Protein AF-I1QMV1-F1 (afdb_monomer)

Secondary structure (DSSP, 8-state):
--------------------------------------PPP--------TTHHHHHHHHHHHHHHHH-SS---PPBHHHHHHHHTPBPTTS-SSBS-HHHHHHHHHT--TTS--S-SS---HHHHHHHHHHHHHHHHHTT--HHHHHHHHHHHHHHGGGGGTS-GGGPPTTHHHHHHHHHHHHHHTT----TT-HHHHHHHHHHHHHHHHS-HHHHTTS--GGGGGGGG--S--HHHHGGG--TTS-BTTBHHHHHHHHHHH--HHHHHHHHHHHHHTTT-B-

Organism: Oryza glaberrima (NCBI:txid4538)

InterPro domains:
  IPR008930 Terpenoid cyclases/protein prenyltransferase alpha-alpha toroid [SSF48239] (44-268)
  IPR050148 Terpene synthase-like [PTHR31739] (54-280)

Solvent-accessible surface area (backbone atoms only — not comparable to full-atom values): 17004 Å² total; per-residue (Å²): 141,82,88,83,80,82,87,84,81,88,87,82,90,80,92,78,84,95,82,88,87,80,88,87,83,81,87,86,84,89,83,89,84,90,84,84,87,80,94,75,80,89,70,81,82,74,86,78,77,84,61,68,60,57,56,51,51,52,49,50,51,51,51,53,64,70,66,61,68,101,66,96,71,81,66,37,50,39,28,13,19,41,44,29,62,38,63,26,90,88,73,51,101,44,53,61,39,61,48,17,52,52,40,56,68,75,56,55,44,96,76,27,34,24,58,66,90,89,55,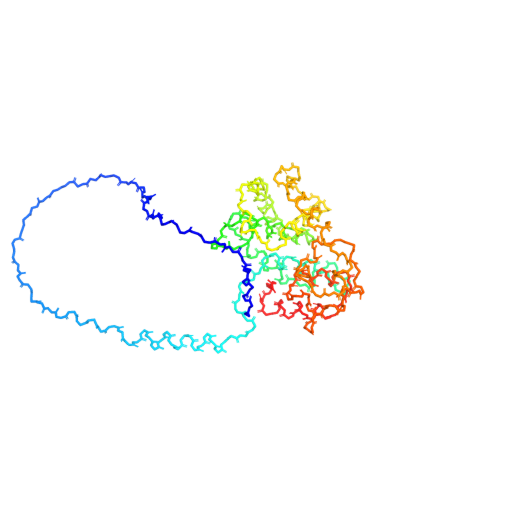93,47,71,64,51,31,50,46,15,18,53,34,37,33,48,33,34,56,76,71,71,45,65,63,73,56,36,52,34,20,42,49,37,44,62,77,44,53,68,50,61,64,74,57,68,72,92,76,52,56,89,54,42,53,37,37,48,62,39,52,52,52,55,34,53,79,69,66,55,85,60,72,80,82,43,71,36,50,54,57,40,54,52,50,26,53,57,49,57,73,68,52,56,67,71,51,67,46,71,47,89,52,81,61,46,47,45,42,60,31,58,79,92,74,61,58,83,44,42,63,74,60,44,43,96,70,25,27,24,76,72,23,42,34,17,17,36,44,49,24,78,77,65,69,42,64,46,26,48,54,35,49,56,51,42,28,65,73,50,73,16,29,19,90

Structure (mmCIF, N/CA/C/O backbone):
data_AF-I1QMV1-F1
#
_entry.id   AF-I1QMV1-F1
#
loop_
_atom_site.group_PDB
_atom_site.id
_atom_site.type_symbol
_atom_site.label_atom_id
_atom_site.label_alt_id
_atom_site.label_comp_id
_atom_site.label_asym_id
_atom_site.label_entity_id
_atom_site.label_seq_id
_atom_site.pdbx_PDB_ins_code
_atom_site.Cartn_x
_atom_site.Cartn_y
_atom_site.Cartn_z
_atom_site.occupancy
_atom_site.B_iso_or_equiv
_atom_site.auth_seq_id
_atom_site.auth_comp_id
_atom_site.auth_asym_id
_atom_site.auth_atom_id
_atom_site.pdbx_PDB_model_num
ATOM 1 N N . MET A 1 1 ? 15.632 8.997 -12.818 1.00 32.56 1 MET A N 1
ATOM 2 C CA . MET A 1 1 ? 15.523 10.472 -12.788 1.00 32.56 1 MET A CA 1
ATOM 3 C C . MET A 1 1 ? 14.543 10.887 -13.874 1.00 32.56 1 MET A C 1
ATOM 5 O O . MET A 1 1 ? 14.900 10.873 -15.043 1.00 32.56 1 MET A O 1
ATOM 9 N N . GLN A 1 2 ? 13.291 11.163 -13.513 1.00 28.16 2 GLN A N 1
ATOM 10 C CA . GLN A 1 2 ? 12.296 11.683 -14.449 1.00 28.16 2 GLN A CA 1
ATOM 11 C C . GLN A 1 2 ? 11.487 12.744 -13.708 1.00 28.16 2 GLN A C 1
ATOM 13 O O . GLN A 1 2 ? 10.640 12.453 -12.874 1.00 28.16 2 GLN A O 1
ATOM 18 N N . ILE A 1 3 ? 11.870 13.990 -13.959 1.00 29.34 3 ILE A N 1
ATOM 19 C CA . ILE A 1 3 ? 11.165 15.189 -13.531 1.00 29.34 3 ILE A CA 1
ATOM 20 C C . ILE A 1 3 ? 10.023 15.373 -14.533 1.00 29.34 3 ILE A C 1
ATOM 22 O O . ILE A 1 3 ? 10.277 15.676 -15.699 1.00 29.34 3 ILE A O 1
ATOM 26 N N . LEU A 1 4 ? 8.776 15.171 -14.108 1.00 29.14 4 LEU A N 1
ATOM 27 C CA . LEU A 1 4 ? 7.609 15.566 -14.893 1.00 29.14 4 LEU A CA 1
ATOM 28 C C . LEU A 1 4 ? 7.217 16.990 -14.467 1.00 29.14 4 LEU A C 1
ATOM 30 O O . LEU A 1 4 ? 6.504 17.192 -13.489 1.00 29.14 4 LEU A O 1
ATOM 34 N N . ILE A 1 5 ? 7.736 17.994 -15.178 1.00 31.70 5 ILE A N 1
ATOM 35 C CA . ILE A 1 5 ? 7.274 19.382 -15.054 1.00 31.70 5 ILE A CA 1
ATOM 36 C C . ILE A 1 5 ? 5.914 19.479 -15.751 1.00 31.70 5 ILE A C 1
ATOM 38 O O . ILE A 1 5 ? 5.833 19.447 -16.978 1.00 31.70 5 ILE A O 1
ATOM 42 N N . CYS A 1 6 ? 4.843 19.631 -14.973 1.00 29.72 6 CYS A N 1
ATOM 43 C CA . CYS A 1 6 ? 3.581 20.149 -15.489 1.00 29.72 6 CYS A CA 1
ATOM 44 C C . CYS A 1 6 ? 3.723 21.661 -15.703 1.00 29.72 6 CYS A C 1
ATOM 46 O O . CYS A 1 6 ? 3.736 22.448 -14.758 1.00 29.72 6 CYS A O 1
ATOM 48 N N . ALA A 1 7 ? 3.840 22.063 -16.966 1.00 28.91 7 ALA A N 1
ATOM 49 C CA . ALA A 1 7 ? 3.740 23.449 -17.391 1.00 28.91 7 ALA A CA 1
ATOM 50 C C . ALA A 1 7 ? 2.265 23.883 -17.414 1.00 28.91 7 ALA A C 1
ATOM 52 O O . ALA A 1 7 ? 1.483 23.326 -18.181 1.00 28.91 7 ALA A O 1
ATOM 53 N N . ASN A 1 8 ? 1.896 24.854 -16.569 1.00 28.42 8 ASN A N 1
ATOM 54 C CA . ASN A 1 8 ? 1.083 26.033 -16.919 1.00 28.42 8 ASN A CA 1
ATOM 55 C C . ASN A 1 8 ? 0.642 26.799 -15.658 1.00 28.42 8 ASN A C 1
ATOM 57 O O . ASN A 1 8 ? -0.344 26.445 -15.018 1.00 28.42 8 ASN A O 1
ATOM 61 N N . ALA A 1 9 ? 1.318 27.910 -15.356 1.00 29.03 9 ALA A N 1
ATOM 62 C CA . ALA A 1 9 ? 0.782 28.979 -14.514 1.00 29.03 9 ALA A CA 1
ATOM 63 C C . ALA A 1 9 ? 1.292 30.338 -15.035 1.00 29.03 9 ALA A C 1
ATOM 65 O O . ALA A 1 9 ? 2.504 30.484 -15.217 1.00 29.03 9 ALA A O 1
ATOM 66 N N . PRO A 1 10 ? 0.425 31.336 -15.305 1.00 30.20 10 PRO A N 1
ATOM 67 C CA . PRO A 1 10 ? 0.868 32.694 -15.595 1.00 30.20 10 PRO A CA 1
ATOM 68 C C . PRO A 1 10 ? 1.105 33.506 -14.302 1.00 30.20 10 PRO A C 1
ATOM 70 O O . PRO A 1 10 ? 0.573 33.168 -13.243 1.00 30.20 10 PRO A O 1
ATOM 73 N N . PRO A 1 11 ? 1.916 34.579 -14.365 1.00 37.28 11 PRO A N 1
ATOM 74 C CA . PRO A 1 11 ? 2.639 35.103 -13.212 1.00 37.28 11 PRO A CA 1
ATOM 75 C C . PRO A 1 11 ? 1.933 36.293 -12.553 1.00 37.28 11 PRO A C 1
ATOM 77 O O . PRO A 1 11 ? 1.365 37.137 -13.247 1.00 37.28 11 PRO A O 1
ATOM 80 N N . ARG A 1 12 ? 2.107 36.448 -11.233 1.00 29.50 12 ARG A N 1
ATOM 81 C CA . ARG A 1 12 ? 2.471 37.737 -10.612 1.00 29.50 12 ARG A CA 1
ATOM 82 C C . ARG A 1 12 ? 2.902 37.572 -9.152 1.00 29.50 12 ARG A C 1
ATOM 84 O O . ARG A 1 12 ? 2.210 36.984 -8.333 1.00 29.50 12 ARG A O 1
ATOM 91 N N . LEU A 1 13 ? 4.083 38.124 -8.890 1.00 30.47 13 LEU A N 1
ATOM 92 C CA . LEU A 1 13 ? 4.788 38.247 -7.618 1.00 30.47 13 LEU A CA 1
ATOM 93 C C . LEU A 1 13 ? 4.035 39.127 -6.611 1.00 30.47 13 LEU A C 1
ATOM 95 O O . LEU A 1 13 ? 3.581 40.210 -6.974 1.00 30.47 13 LEU A O 1
ATOM 99 N N . ALA A 1 14 ? 4.074 38.742 -5.335 1.00 29.50 14 ALA A N 1
ATOM 100 C CA . ALA A 1 14 ? 4.155 39.688 -4.224 1.00 29.50 14 ALA A CA 1
ATOM 101 C C . ALA A 1 14 ? 4.866 39.036 -3.025 1.00 29.50 14 ALA A C 1
ATOM 103 O O . ALA A 1 14 ? 4.412 38.041 -2.467 1.00 29.50 14 ALA A O 1
ATOM 104 N N . LEU A 1 15 ? 6.016 39.612 -2.676 1.00 32.38 15 LEU A N 1
ATOM 105 C CA . LEU A 1 15 ? 6.818 39.357 -1.483 1.00 32.38 15 LEU A CA 1
ATOM 106 C C . LEU A 1 15 ? 6.045 39.731 -0.214 1.00 32.38 15 LEU A C 1
ATOM 108 O O . LEU A 1 15 ? 5.658 40.889 -0.111 1.00 32.38 15 LEU A O 1
ATOM 112 N N . LEU A 1 16 ? 5.949 38.839 0.779 1.00 31.05 16 LEU A N 1
ATOM 113 C CA . LEU A 1 16 ? 5.756 39.230 2.184 1.00 31.05 16 LEU A CA 1
ATOM 114 C C . LEU A 1 16 ? 6.480 38.269 3.150 1.00 31.05 16 LEU A C 1
ATOM 116 O O . LEU A 1 16 ? 6.056 37.149 3.414 1.00 31.05 16 LEU A O 1
ATOM 120 N N . ASP A 1 17 ? 7.637 38.757 3.593 1.00 27.78 17 ASP A N 1
ATOM 121 C CA . ASP A 1 17 ? 8.205 38.770 4.949 1.00 27.78 17 ASP A CA 1
ATOM 122 C C . ASP A 1 17 ? 7.805 37.666 5.958 1.00 27.78 17 ASP A C 1
ATOM 124 O O . ASP A 1 17 ? 6.748 37.692 6.591 1.00 27.78 17 ASP A O 1
ATOM 128 N N . ARG A 1 18 ? 8.735 36.729 6.196 1.00 29.61 18 ARG A N 1
ATOM 129 C CA . ARG A 1 18 ? 8.721 35.796 7.334 1.00 29.61 18 ARG A CA 1
ATOM 130 C C . ARG A 1 18 ? 9.401 36.430 8.550 1.00 29.61 18 ARG A C 1
ATOM 132 O O . ARG A 1 18 ? 10.585 36.185 8.764 1.00 29.61 18 ARG A O 1
ATOM 139 N N . ARG A 1 19 ? 8.660 37.134 9.411 1.00 29.80 19 ARG A N 1
ATOM 140 C CA . ARG A 1 19 ? 9.033 37.317 10.833 1.00 29.80 19 ARG A CA 1
ATOM 141 C C . ARG A 1 19 ? 7.811 37.524 11.726 1.00 29.80 19 ARG A C 1
ATOM 143 O O . ARG A 1 19 ? 7.423 38.658 11.981 1.00 29.80 19 ARG A O 1
ATOM 150 N N . ARG A 1 20 ? 7.266 36.442 12.293 1.00 27.44 20 ARG A N 1
ATOM 151 C CA . ARG A 1 20 ? 6.658 36.461 13.638 1.00 27.44 20 ARG A CA 1
ATOM 152 C C . ARG A 1 20 ? 6.270 35.055 14.093 1.00 27.44 20 ARG A C 1
ATOM 154 O O . ARG A 1 20 ? 5.170 34.603 13.823 1.00 27.44 20 ARG A O 1
ATOM 161 N N . TRP A 1 21 ? 7.160 34.399 14.832 1.00 24.70 21 TRP A N 1
ATOM 162 C CA . TRP A 1 21 ? 6.767 33.674 16.044 1.00 24.70 21 TRP A CA 1
ATOM 163 C C . TRP A 1 21 ? 8.010 33.375 16.891 1.00 24.70 21 TRP A C 1
ATOM 165 O O . TRP A 1 21 ? 8.938 32.705 16.451 1.00 24.70 21 TRP A O 1
ATOM 175 N N . SER A 1 22 ? 8.044 33.890 18.117 1.00 27.62 22 SER A N 1
ATOM 176 C CA . SER A 1 22 ? 8.905 33.393 19.195 1.00 27.62 22 SER A CA 1
ATOM 177 C C . SER A 1 22 ? 8.080 33.422 20.481 1.00 27.62 22 SER A C 1
ATOM 179 O O . SER A 1 22 ? 7.480 34.465 20.758 1.00 27.62 22 SER A O 1
ATOM 181 N N . PRO A 1 23 ? 7.992 32.327 21.254 1.00 31.8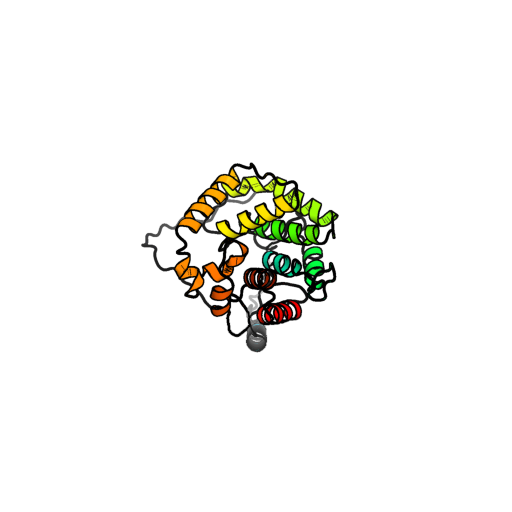6 23 PRO A N 1
ATOM 182 C CA . PRO A 1 23 ? 7.357 32.360 22.563 1.00 31.86 23 PRO A CA 1
ATOM 183 C C . PRO A 1 23 ? 8.310 32.936 23.611 1.00 31.86 23 PRO A C 1
ATOM 185 O O . PRO A 1 23 ? 9.479 32.562 23.697 1.00 31.86 23 PRO A O 1
ATOM 188 N N . ALA A 1 24 ? 7.775 33.859 24.401 1.00 28.27 24 ALA A N 1
ATOM 189 C CA . ALA A 1 24 ? 8.432 34.506 25.520 1.00 28.27 24 ALA A CA 1
ATOM 190 C C . ALA A 1 24 ? 8.559 33.560 26.725 1.00 28.27 24 ALA A C 1
ATOM 192 O O . ALA A 1 24 ? 7.567 32.978 27.157 1.00 28.27 24 ALA A O 1
ATOM 193 N N . TRP A 1 25 ? 9.751 33.510 27.322 1.00 30.92 25 TRP A N 1
ATOM 194 C CA . TRP A 1 25 ? 9.918 33.252 28.751 1.00 30.92 25 TRP A CA 1
ATOM 195 C C . TRP A 1 25 ? 10.694 34.409 29.365 1.00 30.92 25 TRP A C 1
ATOM 197 O O . TRP A 1 25 ? 11.640 34.946 28.788 1.00 30.92 25 TRP A O 1
ATOM 207 N N . ASP A 1 26 ? 10.188 34.840 30.507 1.00 30.62 26 ASP A N 1
ATOM 208 C CA . ASP A 1 26 ? 10.333 36.171 31.056 1.00 30.62 26 ASP A CA 1
ATOM 209 C C . ASP A 1 26 ? 11.294 36.186 32.255 1.00 30.62 26 ASP A C 1
ATOM 211 O O . ASP A 1 26 ? 11.262 35.303 33.109 1.00 30.62 26 ASP A O 1
ATOM 215 N N . ARG A 1 27 ? 12.072 37.273 32.327 1.00 29.45 27 ARG A N 1
ATOM 216 C CA . ARG A 1 27 ? 12.519 37.974 33.543 1.00 29.45 27 ARG A CA 1
ATOM 217 C C . ARG A 1 27 ? 13.353 37.211 34.594 1.00 29.45 27 ARG A C 1
ATOM 219 O O . ARG A 1 27 ? 12.816 36.606 35.520 1.00 29.45 27 ARG A O 1
ATOM 226 N N . ARG A 1 28 ? 14.662 37.525 34.631 1.00 28.61 28 ARG A N 1
ATOM 227 C CA . ARG A 1 28 ? 15.249 38.500 35.596 1.00 28.61 28 ARG A CA 1
ATOM 228 C C . ARG A 1 28 ? 16.790 38.606 35.494 1.00 28.61 28 ARG A C 1
ATOM 230 O O . ARG A 1 28 ? 17.510 37.652 35.747 1.00 28.61 28 ARG A O 1
ATOM 237 N N . ARG A 1 29 ? 17.277 39.811 35.175 1.00 31.88 29 ARG A N 1
ATOM 238 C CA . ARG A 1 29 ? 18.564 40.423 35.598 1.00 31.88 29 ARG A CA 1
ATOM 239 C C . ARG A 1 29 ? 18.197 41.526 36.624 1.00 31.88 29 ARG A C 1
ATOM 241 O O . ARG A 1 29 ? 17.027 41.922 36.568 1.00 31.88 29 ARG A O 1
ATOM 248 N N . PRO A 1 30 ? 19.070 42.030 37.535 1.00 39.72 30 PRO A N 1
ATOM 249 C CA . PRO A 1 30 ? 20.339 42.707 37.183 1.00 39.72 30 PRO A CA 1
ATOM 250 C C . PRO A 1 30 ? 21.422 42.629 38.314 1.00 39.72 30 PRO A C 1
ATOM 252 O O . PRO A 1 30 ? 21.243 41.844 39.232 1.00 39.72 30 PRO A O 1
ATOM 255 N N . ASP A 1 31 ? 22.603 43.259 38.362 1.00 30.31 31 ASP A N 1
ATOM 256 C CA . ASP A 1 31 ? 23.161 44.481 37.778 1.00 30.31 31 ASP A CA 1
ATOM 257 C C . ASP A 1 31 ? 24.711 44.485 37.843 1.00 30.31 31 ASP A C 1
ATOM 259 O O . ASP A 1 31 ? 25.352 43.660 38.490 1.00 30.31 31 ASP A O 1
ATOM 263 N N . HIS A 1 32 ? 25.257 45.468 37.132 1.00 29.23 32 HIS A N 1
ATOM 264 C CA . HIS A 1 32 ? 26.625 45.976 36.975 1.00 29.23 32 HIS A CA 1
ATOM 265 C C . HIS A 1 32 ? 27.582 45.962 38.192 1.00 29.23 32 HIS A C 1
ATOM 267 O O . HIS A 1 32 ? 27.176 46.267 39.304 1.00 29.23 32 HIS A O 1
ATOM 273 N N . HIS A 1 33 ? 28.897 45.786 37.957 1.00 30.73 33 HIS A N 1
ATOM 274 C CA . HIS A 1 33 ? 29.860 46.909 37.910 1.00 30.73 33 HIS A CA 1
ATOM 275 C C . HIS A 1 33 ? 31.348 46.496 37.731 1.00 30.73 33 HIS A C 1
ATOM 277 O O . HIS A 1 33 ? 31.864 45.611 38.401 1.00 30.73 33 HIS A O 1
ATOM 283 N N . THR A 1 34 ? 32.016 47.266 36.855 1.00 30.41 34 THR A N 1
ATOM 284 C CA . THR A 1 34 ? 33.421 47.753 36.864 1.00 30.41 34 THR A CA 1
ATOM 285 C C . THR A 1 34 ? 34.628 46.804 36.790 1.00 30.41 34 THR A C 1
ATOM 287 O O . THR A 1 34 ? 34.869 45.994 37.673 1.00 30.41 34 THR A O 1
ATOM 290 N N . GLY A 1 35 ? 35.510 47.068 35.812 1.00 29.27 35 GLY A N 1
ATOM 291 C CA . GLY A 1 35 ? 36.918 46.650 35.838 1.00 29.27 35 GLY A CA 1
ATOM 292 C C . GLY A 1 35 ? 37.686 47.004 34.558 1.00 29.27 35 GLY A C 1
ATOM 293 O O . GLY A 1 35 ? 37.424 46.447 33.501 1.00 29.27 35 GLY A O 1
ATOM 294 N N . MET A 1 36 ? 38.609 47.960 34.659 1.00 29.72 36 MET A N 1
ATOM 295 C CA . MET A 1 36 ? 39.400 48.590 33.591 1.00 29.72 36 MET A CA 1
ATOM 296 C C . MET A 1 36 ? 40.412 47.679 32.860 1.00 29.72 36 MET A C 1
ATOM 298 O O . MET A 1 36 ? 41.035 46.809 33.450 1.00 29.72 36 MET A O 1
ATOM 302 N N . HIS A 1 37 ? 40.628 48.024 31.583 1.00 34.38 37 HIS A N 1
ATOM 303 C CA . HIS A 1 37 ? 41.853 47.943 30.766 1.00 34.38 37 HIS A CA 1
ATOM 304 C C . HIS A 1 37 ? 42.773 46.706 30.821 1.00 34.38 37 HIS A C 1
ATOM 306 O O . HIS A 1 37 ? 43.626 46.583 31.690 1.00 34.38 37 HIS A O 1
ATOM 312 N N . ALA A 1 38 ? 42.808 45.970 29.703 1.00 33.59 38 ALA A N 1
ATOM 313 C CA . ALA A 1 38 ? 44.063 45.497 29.110 1.00 33.59 38 ALA A CA 1
ATOM 314 C C . ALA A 1 38 ? 43.908 45.347 27.586 1.00 33.59 38 ALA A C 1
ATOM 316 O O . ALA A 1 38 ? 43.090 44.566 27.100 1.00 33.59 38 ALA A O 1
ATOM 317 N N . ARG A 1 39 ? 44.695 46.113 26.819 1.00 34.91 39 ARG A N 1
ATOM 318 C CA . ARG A 1 39 ? 44.850 45.935 25.368 1.00 34.91 39 ARG A CA 1
ATOM 319 C C . ARG A 1 39 ? 45.466 44.555 25.115 1.00 34.91 39 ARG A C 1
ATOM 321 O O . ARG A 1 39 ? 46.585 44.310 25.555 1.00 34.91 39 ARG A O 1
ATOM 328 N N . ARG A 1 40 ? 44.771 43.683 24.381 1.00 32.59 40 ARG A N 1
ATOM 329 C CA . ARG A 1 40 ? 45.371 42.494 23.756 1.00 32.59 40 ARG A CA 1
ATOM 330 C C . ARG A 1 40 ? 45.601 42.771 22.266 1.00 32.59 40 ARG A C 1
ATOM 332 O O . ARG A 1 40 ? 44.751 43.408 21.642 1.00 32.59 40 ARG A O 1
ATOM 339 N N . PRO A 1 41 ? 46.751 42.368 21.705 1.00 34.78 41 PRO A N 1
ATOM 340 C CA . PRO A 1 41 ? 47.089 42.657 20.320 1.00 34.78 41 PRO A CA 1
ATOM 341 C C . PRO A 1 41 ? 46.154 41.899 19.372 1.00 34.78 41 PRO A C 1
ATOM 343 O O . PRO A 1 41 ? 45.743 40.774 19.658 1.00 34.78 41 PRO A O 1
ATOM 346 N N . ARG A 1 42 ? 45.832 42.534 18.238 1.00 42.06 42 ARG A N 1
ATOM 347 C CA . ARG A 1 42 ? 45.173 41.902 17.091 1.00 42.06 42 ARG A CA 1
ATOM 348 C C . ARG A 1 42 ? 46.072 40.769 16.594 1.00 42.06 42 ARG A C 1
ATOM 350 O O . ARG A 1 42 ? 47.023 41.013 15.861 1.00 42.06 42 ARG A O 1
ATOM 357 N N . GLY A 1 43 ? 45.791 39.549 17.035 1.00 34.34 43 GLY A N 1
ATOM 358 C CA . GLY A 1 43 ? 46.234 38.349 16.346 1.00 34.34 43 GLY A CA 1
ATOM 359 C C . GLY A 1 43 ? 45.311 38.138 15.156 1.00 34.34 43 GLY A C 1
ATOM 360 O O . GLY A 1 43 ? 44.097 38.072 15.339 1.00 34.34 43 GLY A O 1
ATOM 361 N N . ASN A 1 44 ? 45.883 38.088 13.955 1.00 37.16 44 ASN A N 1
ATOM 362 C CA . ASN A 1 44 ? 45.208 37.609 12.756 1.00 37.16 44 ASN A CA 1
ATOM 363 C C . ASN A 1 44 ? 44.443 36.322 13.086 1.00 37.16 44 ASN A C 1
ATOM 365 O O . ASN A 1 44 ? 45.053 35.280 13.323 1.00 37.16 44 ASN A O 1
ATOM 369 N N . GLN A 1 45 ? 43.114 36.378 13.048 1.00 44.03 45 GLN A N 1
ATOM 370 C CA . GLN A 1 45 ? 42.317 35.207 12.712 1.00 44.03 45 GLN A CA 1
ATOM 371 C C . GLN A 1 45 ? 42.591 34.918 11.237 1.00 44.03 45 GLN A C 1
ATOM 373 O O . GLN A 1 45 ? 41.874 35.369 10.350 1.00 44.03 45 GLN A O 1
ATOM 378 N N . ASN A 1 46 ? 43.693 34.215 10.980 1.00 41.91 46 ASN A N 1
ATOM 379 C CA . ASN A 1 46 ? 43.832 33.467 9.747 1.00 41.91 46 ASN A CA 1
ATOM 380 C C . ASN A 1 46 ? 42.762 32.376 9.803 1.00 41.91 46 ASN A C 1
ATOM 382 O O . ASN A 1 46 ? 42.933 31.356 10.465 1.00 41.91 46 ASN A O 1
ATOM 386 N N . ILE A 1 47 ? 41.638 32.651 9.149 1.00 54.41 47 ILE A N 1
ATOM 387 C CA . ILE A 1 47 ? 40.674 31.656 8.696 1.00 54.41 47 ILE A CA 1
ATOM 388 C C . ILE A 1 47 ? 41.459 30.747 7.746 1.00 54.41 47 ILE A C 1
ATOM 390 O O . ILE A 1 47 ? 41.711 31.108 6.602 1.00 54.41 47 ILE A O 1
ATOM 394 N N . LEU A 1 48 ? 41.951 29.622 8.253 1.00 53.12 48 LEU A N 1
ATOM 395 C CA . LEU A 1 48 ? 42.605 28.579 7.464 1.00 53.12 48 LEU A CA 1
ATOM 396 C C . LEU A 1 48 ? 42.053 27.221 7.901 1.00 53.12 48 LEU A C 1
ATOM 398 O O . LEU A 1 48 ? 42.803 26.358 8.340 1.00 53.12 48 LEU A O 1
ATOM 402 N N . ASP A 1 49 ? 40.736 27.059 7.772 1.00 53.16 49 ASP A N 1
ATOM 403 C CA . ASP A 1 49 ? 40.052 25.765 7.910 1.00 53.16 49 ASP A CA 1
ATOM 404 C C . ASP A 1 49 ? 39.443 25.257 6.582 1.00 53.16 49 ASP A C 1
ATOM 406 O O . ASP A 1 49 ? 38.749 24.250 6.576 1.00 53.16 49 ASP A O 1
ATOM 410 N N . GLU A 1 50 ? 39.742 25.865 5.424 1.00 57.84 50 GLU A N 1
ATOM 411 C CA . GLU A 1 50 ? 39.223 25.404 4.116 1.00 57.84 50 GLU A CA 1
ATOM 412 C C . GLU A 1 50 ? 40.323 24.929 3.152 1.00 57.84 50 GLU A C 1
ATOM 414 O O . GLU A 1 50 ? 40.735 25.650 2.240 1.00 57.84 50 GLU A O 1
ATOM 419 N N . PRO A 1 51 ? 40.874 23.723 3.367 1.00 54.50 51 PRO A N 1
ATOM 420 C CA . PRO A 1 51 ? 40.998 22.809 2.217 1.00 54.50 51 PRO A CA 1
ATOM 421 C C . PRO A 1 51 ? 40.633 21.342 2.511 1.00 54.50 51 PRO A C 1
ATOM 423 O O . PRO A 1 51 ? 40.347 20.593 1.580 1.00 54.50 51 PRO A O 1
ATOM 426 N N . ARG A 1 52 ? 40.640 20.914 3.784 1.00 58.97 52 ARG A N 1
ATOM 427 C CA . ARG A 1 52 ? 40.400 19.506 4.165 1.00 58.97 52 ARG A CA 1
ATOM 428 C C . ARG A 1 52 ? 38.938 19.094 4.001 1.00 58.97 52 ARG A C 1
ATOM 430 O O . ARG A 1 52 ? 38.676 18.002 3.513 1.00 58.97 52 ARG A O 1
ATOM 437 N N . ASP A 1 53 ? 38.023 20.004 4.315 1.00 76.06 53 ASP A N 1
ATOM 438 C CA . ASP A 1 53 ? 36.581 19.773 4.212 1.00 76.06 53 ASP A CA 1
ATOM 439 C C . ASP A 1 53 ? 36.134 19.641 2.740 1.00 76.06 53 ASP A C 1
ATOM 441 O O . ASP A 1 53 ? 35.362 18.761 2.376 1.00 76.06 53 ASP A O 1
ATOM 445 N N . MET A 1 54 ? 36.725 20.426 1.828 1.00 86.19 54 MET A N 1
ATOM 446 C CA . MET A 1 54 ? 36.377 20.366 0.403 1.00 86.19 54 MET A CA 1
ATOM 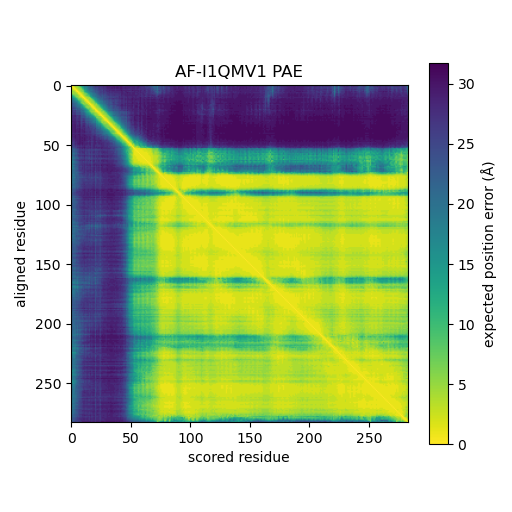447 C C . MET A 1 54 ? 36.809 19.050 -0.257 1.00 86.19 54 MET A C 1
ATOM 449 O O . MET A 1 54 ? 36.051 18.474 -1.036 1.00 86.19 54 MET A O 1
ATOM 453 N N . GLU A 1 55 ? 38.016 18.558 0.031 1.00 88.44 55 GLU A N 1
ATOM 454 C CA . GLU A 1 55 ? 38.491 17.294 -0.542 1.00 88.44 55 GLU A CA 1
ATOM 455 C C . GLU A 1 55 ? 37.696 16.094 -0.004 1.00 88.44 55 GLU A C 1
ATOM 457 O O . GLU A 1 55 ? 37.364 15.178 -0.763 1.00 88.44 55 GLU A O 1
ATOM 462 N N . GLU A 1 56 ? 37.313 16.132 1.273 1.00 89.25 56 GLU A N 1
ATOM 463 C CA . GLU A 1 56 ? 36.438 15.139 1.895 1.00 89.25 56 GLU A CA 1
ATOM 464 C C . GLU A 1 56 ? 35.022 15.164 1.299 1.00 89.25 56 GLU A C 1
ATOM 466 O O . GLU A 1 56 ? 34.501 14.112 0.912 1.00 89.25 56 GLU A O 1
ATOM 471 N N . MET A 1 57 ? 34.429 16.347 1.109 1.00 88.06 57 MET A N 1
ATOM 472 C CA . MET A 1 57 ? 33.142 16.501 0.420 1.00 88.06 57 MET A CA 1
ATOM 473 C C . MET A 1 57 ? 33.205 15.983 -1.020 1.00 88.06 57 MET A C 1
ATOM 475 O O . MET A 1 57 ? 32.329 15.234 -1.453 1.00 88.06 57 MET A O 1
ATOM 479 N N . VAL A 1 58 ? 34.259 16.325 -1.767 1.00 92.12 58 VAL A N 1
ATOM 480 C CA . VAL A 1 58 ? 34.450 15.852 -3.146 1.00 92.12 58 VAL A CA 1
ATOM 481 C C . VAL A 1 58 ? 34.585 14.330 -3.186 1.00 92.12 58 VAL A C 1
ATOM 483 O O . VAL A 1 58 ? 34.000 13.685 -4.059 1.00 92.12 58 VAL A O 1
ATOM 486 N N . ASN A 1 59 ? 35.324 13.731 -2.252 1.00 92.06 59 ASN A N 1
ATOM 487 C CA . ASN A 1 59 ? 35.445 12.279 -2.169 1.00 92.06 59 ASN A CA 1
ATOM 488 C C . ASN A 1 59 ? 34.121 11.615 -1.775 1.00 92.06 59 ASN A C 1
ATOM 490 O O . ASN A 1 59 ? 33.754 10.620 -2.396 1.00 92.06 59 ASN A O 1
ATOM 494 N N . THR A 1 60 ? 33.365 12.201 -0.847 1.00 89.88 60 THR A N 1
ATOM 495 C CA . THR A 1 60 ? 32.025 11.731 -0.464 1.00 89.88 60 THR A CA 1
ATOM 496 C C . THR A 1 60 ? 31.077 11.747 -1.660 1.00 89.88 60 THR A C 1
ATOM 498 O O . THR A 1 60 ? 30.460 10.729 -1.968 1.00 89.88 60 THR A O 1
ATOM 501 N N . ILE A 1 61 ? 31.035 12.849 -2.417 1.00 89.94 61 ILE A N 1
ATOM 502 C CA . ILE A 1 61 ? 30.227 12.959 -3.639 1.00 89.94 61 ILE A CA 1
ATOM 503 C C . ILE A 1 61 ? 30.670 11.922 -4.680 1.00 89.94 61 ILE A C 1
ATOM 505 O O . ILE A 1 61 ? 29.827 11.270 -5.290 1.00 89.94 61 ILE A O 1
ATOM 509 N N . ARG A 1 62 ? 31.979 11.715 -4.885 1.00 90.44 62 ARG A N 1
ATOM 510 C CA . ARG A 1 62 ? 32.475 10.680 -5.814 1.00 90.44 62 ARG A CA 1
ATOM 511 C C . ARG A 1 62 ? 32.052 9.278 -5.391 1.00 90.44 62 ARG A C 1
ATOM 513 O O . ARG A 1 62 ? 31.719 8.482 -6.264 1.00 90.44 62 ARG A O 1
ATOM 520 N N . VAL A 1 63 ? 32.099 8.965 -4.096 1.00 89.62 63 VAL A N 1
ATOM 521 C CA . VAL A 1 63 ? 31.647 7.671 -3.568 1.00 89.62 63 VAL A CA 1
ATOM 522 C C . VAL A 1 63 ? 30.149 7.513 -3.801 1.00 89.62 63 VAL A C 1
ATOM 524 O O . VAL A 1 63 ? 29.762 6.520 -4.407 1.00 89.62 63 VAL A O 1
ATOM 527 N N . MET A 1 64 ? 29.341 8.520 -3.448 1.00 85.62 64 MET A N 1
ATOM 528 C CA . MET A 1 64 ? 27.894 8.521 -3.687 1.00 85.62 64 MET A CA 1
ATOM 529 C C . MET A 1 64 ? 27.558 8.312 -5.167 1.00 85.62 64 MET A C 1
ATOM 531 O O . MET A 1 64 ? 26.767 7.438 -5.492 1.00 85.62 64 MET A O 1
ATOM 535 N N . LEU A 1 65 ? 28.197 9.051 -6.081 1.00 85.81 65 LEU A N 1
ATOM 536 C CA . LEU A 1 65 ? 27.972 8.911 -7.526 1.00 85.81 65 LEU A CA 1
ATOM 537 C C . LEU A 1 65 ? 28.385 7.531 -8.058 1.00 85.81 65 LEU A C 1
ATOM 539 O O . LEU A 1 65 ? 27.758 7.018 -8.979 1.00 85.81 65 LEU A O 1
ATOM 543 N N . ARG A 1 66 ? 29.438 6.921 -7.497 1.00 86.44 66 ARG A N 1
ATOM 544 C CA . ARG A 1 66 ? 29.890 5.571 -7.878 1.00 86.44 66 ARG A CA 1
ATOM 545 C C . ARG A 1 66 ? 29.001 4.469 -7.311 1.00 86.44 66 ARG A C 1
ATOM 547 O O . ARG A 1 66 ? 28.944 3.402 -7.912 1.00 86.44 66 ARG A O 1
ATOM 554 N N . SER A 1 67 ? 28.339 4.709 -6.181 1.00 78.12 67 SER A N 1
ATOM 555 C CA . SER A 1 67 ? 27.379 3.779 -5.583 1.00 78.12 67 SER A CA 1
ATOM 556 C C . SER A 1 67 ? 25.958 3.943 -6.133 1.00 78.12 67 SER A C 1
ATOM 558 O O . SER A 1 67 ? 25.081 3.172 -5.757 1.00 78.12 67 SER A O 1
ATOM 560 N N . MET A 1 68 ? 25.709 4.907 -7.032 1.00 73.25 68 MET A N 1
ATOM 561 C CA . MET A 1 68 ? 24.406 5.069 -7.684 1.00 73.25 68 MET A CA 1
ATOM 562 C C . MET A 1 68 ? 24.073 3.852 -8.560 1.00 73.25 68 MET A C 1
ATOM 564 O O . MET A 1 68 ? 24.562 3.725 -9.680 1.00 73.25 68 MET A O 1
ATOM 568 N N . GLY A 1 69 ? 23.206 2.977 -8.049 1.00 71.94 69 GLY A N 1
ATOM 569 C CA . GLY A 1 69 ? 22.466 1.987 -8.837 1.00 71.94 69 GLY A CA 1
ATOM 570 C C . GLY A 1 69 ? 21.121 2.552 -9.306 1.00 71.94 69 GLY A C 1
ATOM 571 O O . GLY A 1 69 ? 21.015 3.725 -9.659 1.00 71.94 69 GLY A O 1
ATOM 572 N N . ASP A 1 70 ? 20.048 1.762 -9.217 1.00 64.50 70 ASP A N 1
ATOM 573 C CA . ASP A 1 70 ? 18.686 2.179 -9.629 1.00 64.50 70 ASP A CA 1
ATOM 574 C C . ASP A 1 70 ? 18.004 3.200 -8.676 1.00 64.50 70 ASP A C 1
ATOM 576 O O . ASP A 1 70 ? 16.780 3.341 -8.650 1.00 64.50 70 ASP A O 1
ATOM 580 N N . GLY A 1 71 ? 18.798 3.918 -7.873 1.00 60.88 71 GLY A N 1
ATOM 581 C CA . GLY A 1 71 ? 18.384 4.995 -6.970 1.00 60.88 71 GLY A CA 1
ATOM 582 C C . GLY A 1 71 ? 18.287 4.600 -5.492 1.00 60.88 71 GLY A C 1
ATOM 583 O O . GLY A 1 71 ? 17.612 3.632 -5.146 1.00 60.88 71 GLY A O 1
ATOM 584 N N . GLU A 1 72 ? 18.899 5.421 -4.637 1.00 61.81 72 GLU A N 1
ATOM 585 C CA . GLU A 1 72 ? 18.779 5.425 -3.170 1.00 61.81 72 GLU A CA 1
ATOM 586 C C . GLU A 1 72 ? 17.506 6.195 -2.781 1.00 61.81 72 GLU A C 1
ATOM 588 O O . GLU A 1 72 ? 17.466 7.421 -2.882 1.00 61.81 72 GLU A O 1
ATOM 593 N N . ILE A 1 73 ? 16.427 5.489 -2.437 1.00 67.12 73 ILE A N 1
ATOM 594 C CA . ILE A 1 73 ? 15.154 6.080 -1.988 1.00 67.12 73 ILE A CA 1
ATOM 595 C C . ILE A 1 73 ? 14.636 5.217 -0.834 1.00 67.12 73 ILE A C 1
ATOM 597 O O . ILE A 1 73 ? 14.834 4.000 -0.860 1.00 67.12 73 ILE A O 1
ATOM 601 N N . SER A 1 74 ? 14.007 5.840 0.165 1.00 72.12 74 SER A N 1
ATOM 602 C CA . SER A 1 74 ? 13.356 5.146 1.279 1.00 72.12 74 SER A CA 1
ATOM 603 C C . SER A 1 74 ? 12.273 4.178 0.789 1.00 72.12 74 SER A C 1
ATOM 605 O O . SER A 1 74 ? 11.656 4.383 -0.258 1.00 72.12 74 SER A O 1
ATOM 607 N N . ALA A 1 75 ? 12.062 3.097 1.541 1.00 81.62 75 ALA A N 1
ATOM 608 C CA . ALA A 1 75 ? 10.990 2.148 1.261 1.00 81.62 75 ALA A CA 1
ATOM 609 C C . ALA A 1 75 ? 9.614 2.792 1.501 1.00 81.62 75 ALA A C 1
ATOM 611 O O . ALA A 1 75 ? 9.444 3.597 2.419 1.00 81.62 75 ALA A O 1
ATOM 612 N N . SER A 1 76 ? 8.634 2.409 0.684 1.00 91.56 76 SER A N 1
ATOM 613 C CA . SER A 1 76 ? 7.244 2.859 0.778 1.00 91.56 76 SER A CA 1
ATOM 614 C C . SER A 1 76 ? 6.454 1.862 1.622 1.00 91.56 76 SER A C 1
ATOM 616 O O . SER A 1 76 ? 6.370 0.678 1.281 1.00 91.56 76 SER A O 1
ATOM 618 N N . ALA A 1 77 ? 5.872 2.307 2.738 1.00 96.62 77 ALA A N 1
ATOM 619 C CA . ALA A 1 77 ? 5.086 1.418 3.593 1.00 96.62 77 ALA A CA 1
ATOM 620 C C . ALA A 1 77 ? 3.825 0.909 2.872 1.00 96.62 77 ALA A C 1
ATOM 622 O O . ALA A 1 77 ? 3.482 -0.266 2.996 1.00 96.62 77 ALA A O 1
ATOM 623 N N . TYR A 1 78 ? 3.203 1.756 2.048 1.00 97.38 78 TYR A N 1
ATOM 624 C CA . TYR A 1 78 ? 2.091 1.406 1.168 1.00 97.38 78 TYR A CA 1
ATOM 625 C C . TYR A 1 78 ? 2.451 0.286 0.183 1.00 97.38 78 TYR A C 1
ATOM 627 O O . TYR A 1 78 ? 1.760 -0.732 0.136 1.00 97.38 78 TYR A O 1
ATOM 635 N N . ASP A 1 79 ? 3.546 0.430 -0.569 1.00 96.81 79 ASP A N 1
ATOM 636 C CA . ASP A 1 79 ? 3.972 -0.594 -1.530 1.00 96.81 79 ASP A CA 1
ATOM 637 C C . ASP A 1 79 ? 4.394 -1.879 -0.814 1.00 96.81 79 ASP A C 1
ATOM 639 O O . ASP A 1 79 ? 3.991 -2.967 -1.220 1.00 96.81 79 ASP A O 1
ATOM 643 N N . THR A 1 80 ? 5.126 -1.766 0.300 1.00 97.81 80 THR A N 1
ATOM 644 C CA . THR A 1 80 ? 5.511 -2.922 1.128 1.00 97.81 80 THR A CA 1
ATOM 645 C C . THR A 1 80 ? 4.286 -3.704 1.606 1.00 97.81 80 THR A C 1
ATOM 647 O O . THR A 1 80 ? 4.276 -4.933 1.550 1.00 97.81 80 THR A O 1
ATOM 650 N N . ALA A 1 81 ? 3.235 -3.003 2.037 1.00 98.38 81 ALA A N 1
ATOM 651 C CA . ALA A 1 81 ? 1.989 -3.617 2.473 1.00 98.38 81 ALA A CA 1
ATOM 652 C C . ALA A 1 81 ? 1.263 -4.354 1.345 1.00 98.38 81 ALA A C 1
ATOM 654 O O . ALA A 1 81 ? 0.753 -5.446 1.577 1.00 98.38 81 ALA A O 1
ATOM 655 N N . TRP A 1 82 ? 1.263 -3.820 0.122 1.00 98.31 82 TRP A N 1
ATOM 656 C CA . TRP A 1 82 ? 0.733 -4.558 -1.024 1.00 98.31 82 TRP A CA 1
ATOM 657 C C . TRP A 1 82 ? 1.520 -5.836 -1.290 1.00 98.31 82 TRP A C 1
ATOM 659 O O . TRP A 1 82 ? 0.911 -6.898 -1.394 1.00 98.31 82 TRP A O 1
ATOM 669 N N . VAL A 1 83 ? 2.854 -5.763 -1.332 1.00 97.94 83 VAL A N 1
ATOM 670 C CA . VAL A 1 83 ? 3.709 -6.945 -1.548 1.00 97.94 83 VAL A CA 1
ATOM 671 C C . VAL A 1 83 ? 3.479 -8.004 -0.465 1.00 97.94 83 VAL A C 1
ATOM 673 O O . VAL A 1 83 ? 3.432 -9.199 -0.767 1.00 97.94 83 VAL A O 1
ATOM 676 N N . ALA A 1 84 ? 3.246 -7.583 0.781 1.00 97.69 84 ALA A N 1
ATOM 677 C CA . ALA A 1 84 ? 2.935 -8.485 1.884 1.00 97.69 84 ALA A CA 1
ATOM 678 C C . ALA A 1 84 ? 1.656 -9.309 1.664 1.00 97.69 84 ALA A C 1
ATOM 680 O O . ALA A 1 84 ? 1.560 -10.407 2.204 1.00 97.69 84 ALA A O 1
ATOM 681 N N . LEU A 1 85 ? 0.691 -8.841 0.865 1.00 97.31 85 LEU A N 1
ATOM 682 C CA . LEU A 1 85 ? -0.569 -9.553 0.597 1.00 97.31 85 LEU A CA 1
ATOM 683 C C . LEU A 1 85 ? -0.424 -10.731 -0.380 1.00 97.31 85 LEU A C 1
ATOM 685 O O . LEU A 1 85 ? -1.358 -11.524 -0.531 1.00 97.31 85 LEU A O 1
ATOM 689 N N . VAL A 1 86 ? 0.718 -10.871 -1.061 1.00 96.50 86 VAL A N 1
ATOM 690 C CA . VAL A 1 86 ? 0.929 -11.963 -2.021 1.00 96.50 86 VAL A CA 1
ATOM 691 C C . VAL A 1 86 ? 0.951 -13.298 -1.280 1.00 96.50 86 VAL A C 1
ATOM 693 O O . VAL A 1 86 ? 1.812 -13.543 -0.434 1.00 96.50 86 VAL A O 1
ATOM 696 N N . LYS A 1 87 ? 0.017 -14.191 -1.622 1.00 94.75 87 LYS A N 1
ATOM 697 C CA . LYS A 1 87 ? -0.028 -15.554 -1.078 1.00 94.75 87 LYS A CA 1
ATOM 698 C C . LYS A 1 87 ? 1.024 -16.432 -1.741 1.00 94.75 87 LYS A C 1
ATOM 700 O O . LYS A 1 87 ? 1.324 -16.274 -2.922 1.00 94.75 87 LYS A O 1
ATOM 705 N N . ASN A 1 88 ? 1.561 -17.379 -0.983 1.00 91.75 88 ASN A N 1
ATOM 706 C CA . ASN A 1 88 ? 2.565 -18.304 -1.486 1.00 91.75 88 ASN A CA 1
ATOM 707 C C . ASN A 1 88 ? 2.007 -19.166 -2.634 1.00 91.75 88 ASN A C 1
ATOM 709 O O . ASN A 1 88 ? 0.989 -19.849 -2.490 1.00 91.75 88 ASN A O 1
ATOM 713 N N . HIS A 1 89 ? 2.708 -19.181 -3.771 1.00 79.31 89 HIS A N 1
ATOM 714 C CA . HIS A 1 89 ? 2.301 -19.944 -4.957 1.00 79.31 89 HIS A CA 1
ATOM 715 C C . HIS A 1 89 ? 2.305 -21.465 -4.757 1.00 79.31 89 HIS A C 1
ATOM 717 O O . HIS A 1 89 ? 1.656 -22.185 -5.516 1.00 79.31 89 HIS A O 1
ATOM 723 N N . ASN A 1 90 ? 2.985 -21.964 -3.724 1.00 76.94 90 ASN A N 1
ATOM 724 C CA . ASN A 1 90 ? 3.019 -23.387 -3.393 1.00 76.94 90 ASN A CA 1
ATOM 725 C C . ASN A 1 90 ? 1.730 -23.876 -2.701 1.00 76.94 90 ASN A C 1
ATOM 727 O O . ASN A 1 90 ? 1.648 -25.045 -2.326 1.00 76.94 90 ASN A O 1
ATOM 731 N N . GLY A 1 91 ? 0.728 -23.005 -2.526 1.00 69.94 91 GLY A N 1
ATOM 732 C CA . GLY A 1 91 ? -0.578 -23.352 -1.962 1.00 69.94 91 GLY A CA 1
ATOM 733 C C . GLY A 1 91 ? -0.614 -23.406 -0.433 1.00 69.94 91 GLY A C 1
ATOM 734 O O . GLY A 1 91 ? -1.607 -23.864 0.131 1.00 69.94 91 GLY A O 1
ATOM 735 N N . SER A 1 92 ? 0.442 -22.950 0.246 1.00 81.31 92 SER A N 1
ATOM 736 C CA . SER A 1 92 ? 0.407 -22.724 1.690 1.00 81.31 92 SER A CA 1
ATOM 737 C C . SER A 1 92 ? -0.341 -21.430 2.010 1.00 81.31 92 SER A C 1
ATOM 739 O O . SER A 1 92 ? -0.210 -20.434 1.298 1.00 81.31 92 SER A O 1
ATOM 741 N N . ASP A 1 93 ? -1.093 -21.428 3.111 1.00 87.44 93 ASP A N 1
ATOM 742 C CA . ASP A 1 93 ? -1.765 -20.232 3.635 1.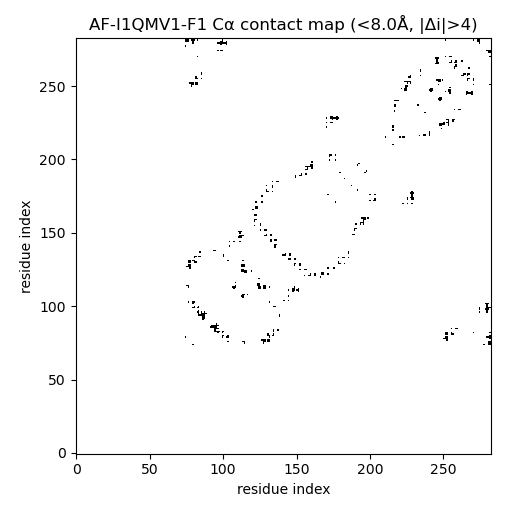00 87.44 93 ASP A CA 1
ATOM 743 C C . ASP A 1 93 ? -0.752 -19.341 4.377 1.00 87.44 93 ASP A C 1
ATOM 745 O O . ASP A 1 93 ? -0.773 -19.192 5.596 1.00 87.44 93 ASP A O 1
ATOM 749 N N . SER A 1 94 ? 0.241 -18.851 3.632 1.00 93.44 94 SER A N 1
ATOM 750 C CA . SER A 1 94 ? 1.367 -18.065 4.137 1.00 93.44 94 SER A CA 1
ATOM 751 C C . SER A 1 94 ? 1.769 -16.982 3.131 1.00 93.44 94 SER A C 1
ATOM 753 O O . SER A 1 94 ? 1.585 -17.187 1.924 1.00 93.44 94 SER A O 1
ATOM 755 N N . PRO A 1 95 ? 2.394 -15.880 3.575 1.00 95.75 95 PRO A N 1
ATOM 756 C CA . PRO A 1 95 ? 2.907 -14.856 2.671 1.00 95.75 95 PRO A CA 1
ATOM 757 C C . PRO A 1 95 ? 4.015 -15.414 1.773 1.00 95.75 95 PRO A C 1
ATOM 759 O O . PRO A 1 95 ? 4.869 -16.183 2.220 1.00 95.75 95 PRO A O 1
ATOM 762 N N . GLN A 1 96 ? 4.019 -14.996 0.509 1.00 96.44 96 GLN A N 1
ATOM 763 C CA . GLN A 1 96 ? 5.125 -15.222 -0.425 1.00 96.44 96 GLN A CA 1
ATOM 764 C C . GLN A 1 96 ? 6.389 -14.482 0.040 1.00 96.44 96 GLN A C 1
ATOM 766 O O . GLN A 1 96 ? 7.496 -14.984 -0.139 1.00 96.44 96 GLN A O 1
ATOM 771 N N . PHE A 1 97 ? 6.216 -13.324 0.689 1.00 96.19 97 PHE A N 1
ATOM 772 C CA . PHE A 1 97 ? 7.296 -12.440 1.129 1.00 96.19 97 PHE A CA 1
ATOM 773 C C . PHE A 1 97 ? 7.251 -12.154 2.640 1.00 96.19 97 PHE A C 1
ATOM 775 O O . PHE A 1 97 ? 6.937 -11.030 3.030 1.00 96.19 97 PHE A O 1
ATOM 782 N N . PRO A 1 98 ? 7.575 -13.114 3.528 1.00 96.12 98 PRO A N 1
ATOM 783 C CA . PRO A 1 98 ? 7.489 -12.904 4.979 1.00 96.12 98 PRO A CA 1
ATOM 784 C C . PRO A 1 98 ? 8.277 -11.686 5.493 1.00 96.12 98 PRO A C 1
ATOM 786 O O . PRO A 1 98 ? 7.810 -10.986 6.387 1.00 96.12 98 PRO A O 1
ATOM 789 N N . SER A 1 99 ? 9.422 -11.371 4.878 1.00 96.94 99 SER A N 1
ATOM 790 C CA . SER A 1 99 ? 10.259 -10.220 5.248 1.00 96.94 99 SER A CA 1
ATOM 791 C C . SER A 1 99 ? 9.555 -8.866 5.102 1.00 96.94 99 SER A C 1
ATOM 793 O O . SER A 1 99 ? 9.936 -7.909 5.771 1.00 96.94 99 SER A O 1
ATOM 795 N N . THR A 1 100 ? 8.519 -8.768 4.265 1.00 97.81 100 THR A N 1
ATOM 796 C CA . THR A 1 100 ? 7.703 -7.548 4.145 1.00 97.81 100 THR A CA 1
ATOM 797 C C . THR A 1 100 ? 6.823 -7.334 5.374 1.00 97.81 100 THR A C 1
ATOM 799 O O . THR A 1 100 ? 6.693 -6.207 5.845 1.00 97.81 100 THR A O 1
ATOM 802 N N . ILE A 1 101 ? 6.293 -8.410 5.965 1.00 97.62 101 ILE A N 1
ATOM 803 C CA . ILE A 1 101 ? 5.556 -8.358 7.234 1.00 97.62 101 ILE A CA 1
ATOM 804 C C . ILE A 1 101 ? 6.498 -7.932 8.356 1.00 97.62 101 ILE A C 1
ATOM 806 O O . ILE A 1 101 ? 6.162 -7.035 9.135 1.00 97.62 101 ILE A O 1
ATOM 810 N N . ASP A 1 102 ? 7.696 -8.523 8.402 1.00 97.31 102 ASP A N 1
ATOM 811 C CA . ASP A 1 102 ? 8.724 -8.132 9.363 1.00 97.31 102 ASP A CA 1
ATOM 812 C C . ASP A 1 102 ? 9.037 -6.641 9.215 1.00 97.31 102 ASP A C 1
ATOM 814 O O . ASP A 1 102 ? 8.980 -5.909 10.204 1.00 97.31 102 ASP A O 1
ATOM 818 N N . TRP A 1 103 ? 9.284 -6.158 7.994 1.00 97.44 103 TRP A N 1
ATOM 819 C CA . TRP A 1 103 ? 9.543 -4.743 7.737 1.00 97.44 103 TRP A CA 1
ATOM 820 C C . TRP A 1 103 ? 8.401 -3.855 8.243 1.00 97.44 103 TRP A C 1
ATOM 822 O O . TRP A 1 103 ? 8.651 -2.923 9.008 1.00 97.44 103 TRP A O 1
ATOM 832 N N . ILE A 1 104 ? 7.145 -4.171 7.907 1.00 98.38 104 ILE A N 1
ATOM 833 C CA . ILE A 1 104 ? 5.975 -3.404 8.367 1.00 98.38 104 ILE A CA 1
ATOM 834 C C . ILE A 1 104 ? 5.947 -3.355 9.895 1.00 98.38 104 ILE A C 1
ATOM 836 O O . ILE A 1 104 ? 5.794 -2.282 10.482 1.00 98.38 104 ILE A O 1
ATOM 840 N N . SER A 1 105 ? 6.152 -4.492 10.560 1.00 97.81 105 SER A N 1
ATOM 841 C CA . SER A 1 105 ? 6.120 -4.555 12.019 1.00 97.81 105 SER A CA 1
ATOM 842 C C . SER A 1 105 ? 7.197 -3.672 12.671 1.00 97.81 105 SER A C 1
ATOM 844 O O . SER A 1 105 ? 6.917 -2.997 13.665 1.00 97.81 105 SER A O 1
ATOM 846 N N . HIS A 1 106 ? 8.402 -3.599 12.104 1.00 96.88 106 HIS A N 1
ATOM 847 C CA . HIS A 1 106 ? 9.519 -2.845 12.681 1.00 96.88 106 HIS A CA 1
ATOM 848 C C . HIS A 1 106 ? 9.480 -1.340 12.374 1.00 96.88 106 HIS A C 1
ATOM 850 O O . HIS A 1 106 ? 10.178 -0.584 13.043 1.00 96.88 106 HIS A O 1
ATOM 856 N N . ASN A 1 107 ? 8.651 -0.895 11.421 1.00 97.12 107 ASN A N 1
ATOM 857 C CA . ASN A 1 107 ? 8.630 0.491 10.931 1.00 97.12 107 ASN A CA 1
ATOM 858 C C . ASN A 1 107 ? 7.340 1.265 11.275 1.00 97.12 107 ASN A C 1
ATOM 860 O O . ASN A 1 107 ? 7.050 2.290 10.663 1.00 97.12 107 ASN A O 1
ATOM 864 N N . GLN A 1 108 ? 6.559 0.802 12.259 1.00 98.31 108 GLN A N 1
ATOM 865 C CA . GLN A 1 108 ? 5.443 1.590 12.800 1.00 98.31 108 GLN A CA 1
ATOM 866 C C . GLN A 1 108 ? 5.974 2.796 13.592 1.00 98.31 108 GLN A C 1
ATOM 868 O O . GLN A 1 108 ? 6.821 2.633 14.473 1.00 98.31 108 GLN A O 1
ATOM 873 N N . LEU A 1 109 ? 5.438 3.987 13.325 1.00 97.94 109 LEU A N 1
ATOM 874 C CA . LEU A 1 109 ? 5.776 5.219 14.035 1.00 97.94 109 LEU A CA 1
ATOM 875 C C . LEU A 1 109 ? 5.187 5.240 15.455 1.00 97.94 109 LEU A C 1
ATOM 877 O O . LEU A 1 109 ? 4.289 4.473 15.809 1.00 97.94 109 LEU A O 1
ATOM 881 N N . LEU A 1 110 ? 5.690 6.153 16.291 1.00 96.75 110 LEU A N 1
ATOM 882 C CA . LEU A 1 110 ? 5.287 6.263 17.701 1.00 96.75 110 LEU A CA 1
ATOM 883 C C . LEU A 1 110 ? 3.803 6.610 17.895 1.00 96.75 110 LEU A C 1
ATOM 885 O O . LEU A 1 110 ? 3.224 6.227 18.908 1.00 96.75 110 LEU A O 1
ATOM 889 N N . ASP A 1 111 ? 3.198 7.314 16.937 1.00 97.56 111 ASP A N 1
ATOM 890 C CA . ASP A 1 111 ? 1.771 7.663 16.933 1.00 97.56 111 ASP A CA 1
ATOM 891 C C . ASP A 1 111 ? 0.867 6.521 16.426 1.00 97.56 111 ASP A C 1
ATOM 893 O O . ASP A 1 111 ? -0.348 6.681 16.357 1.00 97.56 111 ASP A O 1
ATOM 897 N N . GLY A 1 112 ? 1.447 5.365 16.082 1.00 98.25 112 GLY A N 1
ATOM 898 C CA . GLY A 1 112 ? 0.736 4.206 15.548 1.00 98.25 112 GLY A CA 1
ATOM 899 C C . GLY A 1 112 ? 0.573 4.206 14.027 1.00 98.25 112 GLY A C 1
ATOM 900 O O . GLY A 1 112 ? 0.120 3.196 13.485 1.00 98.25 112 GLY A O 1
ATOM 901 N N . SER A 1 113 ? 0.961 5.282 13.338 1.00 98.56 113 SER A N 1
ATOM 902 C CA . SER A 1 113 ? 0.897 5.370 11.877 1.00 98.56 113 SER A CA 1
ATOM 903 C C . SER A 1 113 ? 2.098 4.724 11.178 1.00 98.56 113 SER A C 1
ATOM 905 O O . SER A 1 113 ? 3.097 4.366 11.802 1.00 98.56 113 SER A O 1
ATOM 907 N N . TRP A 1 114 ? 1.997 4.591 9.858 1.00 98.38 114 TRP A N 1
ATOM 908 C CA . TRP A 1 114 ? 3.119 4.374 8.945 1.00 98.38 114 TRP A CA 1
ATOM 909 C C . TRP A 1 114 ? 3.177 5.528 7.940 1.00 98.38 114 TRP A C 1
ATOM 911 O O . TRP A 1 114 ? 2.145 6.129 7.634 1.00 98.38 114 TRP A O 1
ATOM 921 N N . GLY A 1 115 ? 4.367 5.827 7.423 1.00 94.81 115 GLY A N 1
ATOM 922 C CA . GLY A 1 115 ? 4.604 6.890 6.444 1.00 94.81 115 GLY A CA 1
ATOM 923 C C . GLY A 1 115 ? 5.957 7.560 6.659 1.00 94.81 115 GLY A C 1
ATOM 924 O O . GLY A 1 115 ? 6.817 7.015 7.351 1.00 94.81 115 GLY A O 1
ATOM 925 N N . ASP A 1 116 ? 6.129 8.746 6.080 1.00 90.06 116 ASP A N 1
ATOM 926 C CA . ASP A 1 116 ? 7.357 9.536 6.225 1.00 90.06 116 ASP A CA 1
ATOM 927 C C . ASP A 1 116 ? 7.504 10.063 7.669 1.00 90.06 116 ASP A C 1
ATOM 929 O O . ASP A 1 116 ? 6.574 10.656 8.231 1.00 90.06 116 ASP A O 1
ATOM 933 N N . ASP A 1 117 ? 8.655 9.819 8.301 1.00 87.81 117 ASP A N 1
ATOM 934 C CA . ASP A 1 117 ? 8.940 10.213 9.685 1.00 87.81 117 ASP A CA 1
ATOM 935 C C . ASP A 1 117 ? 9.393 11.678 9.817 1.00 87.81 117 ASP A C 1
ATOM 937 O O . ASP A 1 117 ? 9.283 12.262 10.900 1.00 87.81 117 ASP A O 1
ATOM 941 N N . LEU A 1 118 ? 9.827 12.300 8.718 1.00 87.69 118 LEU A N 1
ATOM 942 C CA . LEU A 1 118 ? 10.260 13.695 8.646 1.00 87.69 118 LEU A CA 1
ATOM 943 C C . LEU A 1 118 ? 9.108 14.643 8.293 1.00 87.69 118 LEU A C 1
ATOM 945 O O . LEU A 1 118 ? 9.076 15.781 8.775 1.00 87.69 118 LEU A O 1
ATOM 949 N N . TYR A 1 119 ? 8.157 14.191 7.473 1.00 87.81 119 TYR A N 1
ATOM 950 C CA . TYR A 1 119 ? 7.045 14.998 6.976 1.00 87.81 119 TYR A CA 1
ATOM 951 C C . TYR A 1 119 ? 5.687 14.374 7.304 1.00 87.81 119 TYR A C 1
ATOM 953 O O . TYR A 1 119 ? 5.359 13.260 6.910 1.00 87.81 119 TYR A O 1
ATOM 961 N N . PHE A 1 120 ? 4.847 15.135 8.008 1.00 92.12 120 PHE A N 1
ATOM 962 C CA . PHE A 1 120 ? 3.477 14.728 8.311 1.00 92.12 120 PHE A CA 1
ATOM 963 C C . PHE A 1 120 ? 2.511 15.283 7.258 1.00 92.12 120 PHE A C 1
ATOM 965 O O . PHE A 1 120 ? 2.265 16.490 7.231 1.00 92.12 120 PHE A O 1
ATOM 972 N N . LEU A 1 121 ? 1.924 14.400 6.449 1.00 93.31 121 LEU A N 1
ATOM 973 C CA . LEU A 1 121 ? 0.797 14.690 5.554 1.00 93.31 121 LEU A CA 1
ATOM 974 C C . LEU A 1 121 ? -0.330 13.704 5.859 1.00 93.31 121 LEU A C 1
ATOM 976 O O . LEU A 1 121 ? -0.077 12.500 5.925 1.00 93.31 121 LEU A O 1
ATOM 980 N N . ILE A 1 122 ? -1.566 14.170 6.059 1.00 95.12 122 ILE A N 1
ATOM 981 C CA . ILE A 1 122 ? -2.630 13.254 6.486 1.00 95.12 122 ILE A CA 1
ATOM 982 C C . ILE A 1 122 ? -3.000 12.242 5.398 1.00 95.12 122 ILE A C 1
ATOM 984 O O . ILE A 1 122 ? -3.201 11.069 5.716 1.00 95.12 122 ILE A O 1
ATOM 988 N N . HIS A 1 123 ? -3.003 12.647 4.127 1.00 95.06 123 HIS A N 1
ATOM 989 C CA . HIS A 1 123 ? -3.204 11.718 3.015 1.00 95.06 123 HIS A CA 1
ATOM 990 C C . HIS A 1 123 ? -2.144 10.603 3.008 1.00 95.06 123 HIS A C 1
ATOM 992 O O . HIS A 1 123 ? -2.496 9.435 2.856 1.00 95.06 123 HIS A O 1
ATOM 998 N N . ASP A 1 124 ? -0.866 10.944 3.217 1.00 94.75 124 ASP A N 1
ATOM 999 C CA . ASP A 1 124 ? 0.230 9.968 3.281 1.00 94.75 124 ASP A CA 1
ATOM 1000 C C . ASP A 1 124 ? 0.055 9.016 4.469 1.00 94.75 124 ASP A C 1
ATOM 1002 O O . ASP A 1 124 ? -0.001 7.796 4.295 1.00 94.75 124 ASP A O 1
ATOM 1006 N N . ARG A 1 125 ? -0.112 9.567 5.677 1.00 97.00 125 ARG A N 1
ATOM 1007 C CA . ARG A 1 125 ? -0.202 8.759 6.897 1.00 97.00 125 ARG A CA 1
ATOM 1008 C C . ARG A 1 125 ? -1.393 7.816 6.870 1.00 97.00 125 ARG A C 1
ATOM 1010 O O . ARG A 1 125 ? -1.247 6.653 7.232 1.00 97.00 125 ARG A O 1
ATOM 1017 N N . LEU A 1 126 ? -2.567 8.269 6.428 1.00 97.81 126 LEU A N 1
ATOM 1018 C CA . LEU A 1 126 ? -3.748 7.405 6.361 1.00 97.81 126 LEU A CA 1
ATOM 1019 C C . LEU A 1 126 ? -3.623 6.334 5.274 1.00 97.81 126 LEU A C 1
ATOM 1021 O O . LEU A 1 126 ? -4.013 5.195 5.524 1.00 97.81 126 LEU A O 1
ATOM 1025 N N . LEU A 1 127 ? -3.060 6.665 4.106 1.00 97.75 127 LEU A N 1
ATOM 1026 C CA . LEU A 1 127 ? -2.855 5.704 3.019 1.00 97.75 127 LEU A CA 1
ATOM 1027 C C . LEU A 1 127 ? -1.916 4.569 3.445 1.00 97.75 127 LEU A C 1
ATOM 1029 O O . LEU A 1 127 ? -2.278 3.397 3.336 1.00 97.75 127 LEU A O 1
ATOM 1033 N N . ASN A 1 128 ? -0.738 4.921 3.964 1.00 98.38 128 ASN A N 1
ATOM 1034 C CA . ASN A 1 128 ? 0.257 3.955 4.421 1.00 98.38 128 ASN A CA 1
ATOM 1035 C C . ASN A 1 128 ? -0.267 3.133 5.605 1.00 98.38 128 ASN A C 1
ATOM 1037 O O . ASN A 1 128 ? -0.200 1.906 5.581 1.00 98.38 128 ASN A O 1
ATOM 1041 N N . THR A 1 129 ? -0.849 3.788 6.617 1.00 98.75 129 THR A N 1
ATOM 1042 C CA . THR A 1 129 ? -1.359 3.098 7.814 1.00 98.75 129 THR A CA 1
ATOM 1043 C C . THR A 1 129 ? -2.456 2.103 7.462 1.00 98.75 129 THR A C 1
ATOM 1045 O O . THR A 1 129 ? -2.405 0.962 7.914 1.00 98.75 129 THR A O 1
ATOM 1048 N N . LEU A 1 130 ? -3.429 2.494 6.632 1.00 98.81 130 LEU A N 1
ATOM 1049 C CA . LEU A 1 130 ? -4.517 1.601 6.244 1.00 98.81 130 LEU A CA 1
ATOM 1050 C C . LEU A 1 130 ? -3.999 0.379 5.478 1.00 98.81 130 LEU A C 1
ATOM 1052 O O . LEU A 1 130 ? -4.415 -0.739 5.775 1.00 98.81 130 LEU A O 1
ATOM 1056 N N . ALA A 1 131 ? -3.065 0.572 4.542 1.00 98.69 131 ALA A N 1
ATOM 1057 C CA . ALA A 1 131 ? -2.461 -0.535 3.807 1.00 98.69 131 ALA A CA 1
ATOM 1058 C C . ALA A 1 131 ? -1.720 -1.499 4.749 1.00 98.69 131 ALA A C 1
ATOM 1060 O O . ALA A 1 131 ? -1.955 -2.707 4.700 1.00 98.69 131 ALA A O 1
ATOM 1061 N N . CYS A 1 132 ? -0.886 -0.978 5.657 1.00 98.81 132 CYS A N 1
ATOM 1062 C CA . CYS A 1 132 ? -0.160 -1.792 6.631 1.00 98.81 132 CYS A CA 1
ATOM 1063 C C . CYS A 1 132 ? -1.097 -2.563 7.568 1.00 98.81 132 CYS A C 1
ATOM 1065 O O . CYS A 1 132 ? -0.875 -3.751 7.793 1.00 98.81 132 CYS A O 1
ATOM 1067 N N . VAL A 1 133 ? -2.164 -1.934 8.078 1.00 98.81 133 VAL A N 1
ATOM 1068 C CA . VAL A 1 133 ? -3.156 -2.635 8.908 1.00 98.81 133 VAL A CA 1
ATOM 1069 C C . VAL A 1 133 ? -3.819 -3.764 8.121 1.00 98.81 133 VAL A C 1
ATOM 1071 O O . VAL A 1 133 ? -3.905 -4.873 8.639 1.00 98.81 133 VAL A O 1
ATOM 1074 N N . ILE A 1 134 ? -4.241 -3.527 6.875 1.00 98.75 134 ILE A N 1
ATOM 1075 C CA . ILE A 1 134 ? -4.842 -4.568 6.024 1.00 98.75 134 ILE A CA 1
ATOM 1076 C C . ILE A 1 134 ? -3.882 -5.752 5.855 1.00 98.75 134 ILE A C 1
ATOM 1078 O O . ILE A 1 134 ? -4.291 -6.894 6.052 1.00 98.75 134 ILE A O 1
ATOM 1082 N N . ALA A 1 135 ? -2.604 -5.491 5.565 1.00 98.50 135 ALA A N 1
ATOM 1083 C CA . ALA A 1 135 ? -1.596 -6.537 5.412 1.00 98.50 135 ALA A CA 1
ATOM 1084 C C . ALA A 1 135 ? -1.402 -7.368 6.690 1.00 98.50 135 ALA A C 1
ATOM 1086 O O . ALA A 1 135 ? -1.404 -8.597 6.640 1.00 98.50 135 ALA A O 1
ATOM 1087 N N . LEU A 1 136 ? -1.269 -6.718 7.849 1.00 98.56 136 LEU A N 1
ATOM 1088 C CA . LEU A 1 136 ? -1.111 -7.418 9.127 1.00 98.56 136 LEU A CA 1
ATOM 1089 C C . LEU A 1 136 ? -2.371 -8.216 9.510 1.00 98.56 136 LEU A C 1
ATOM 1091 O O . LEU A 1 136 ? -2.266 -9.322 10.046 1.00 98.56 136 LEU A O 1
ATOM 1095 N N . MET A 1 137 ? -3.556 -7.681 9.202 1.00 98.00 137 MET A N 1
ATOM 1096 C CA . MET A 1 137 ? -4.843 -8.319 9.486 1.00 98.00 137 MET A CA 1
ATOM 1097 C C . MET A 1 137 ? -5.133 -9.521 8.582 1.00 98.00 137 MET A C 1
ATOM 1099 O O . MET A 1 137 ? -5.617 -10.529 9.097 1.00 98.00 137 MET A O 1
ATOM 1103 N N . GLU A 1 138 ? -4.790 -9.467 7.289 1.00 97.06 138 GLU A N 1
ATOM 1104 C CA . GLU A 1 138 ? -4.915 -10.609 6.361 1.00 97.06 138 GLU A CA 1
ATOM 1105 C C . GLU A 1 138 ? -4.178 -11.839 6.912 1.00 97.06 138 GLU A C 1
ATOM 1107 O O . GLU A 1 138 ? -4.715 -12.948 6.930 1.00 97.06 138 GLU A O 1
ATOM 1112 N N . TRP A 1 139 ? -2.976 -11.627 7.454 1.00 97.00 139 TRP A N 1
ATOM 1113 C CA . TRP A 1 139 ? -2.147 -12.691 8.024 1.00 97.00 139 TRP A CA 1
ATOM 1114 C C . TRP A 1 139 ? -2.384 -12.950 9.515 1.00 97.00 139 TRP A C 1
ATOM 1116 O O . TRP A 1 139 ? -1.803 -13.883 10.067 1.00 97.00 139 TRP A O 1
ATOM 1126 N N . LYS A 1 140 ? -3.253 -12.169 10.172 1.00 97.12 140 LYS A N 1
ATOM 1127 C CA . LYS A 1 140 ? -3.604 -12.291 11.600 1.00 97.12 140 LYS A CA 1
ATOM 1128 C C . LYS A 1 140 ? -2.382 -12.237 12.527 1.00 97.12 140 LYS A C 1
ATOM 1130 O O . LYS A 1 140 ? -2.285 -12.988 13.499 1.00 97.12 140 LYS A O 1
ATOM 1135 N N . VAL A 1 141 ? -1.450 -11.334 12.230 1.00 97.50 141 VAL A N 1
ATOM 1136 C CA . VAL A 1 141 ? -0.197 -11.130 12.975 1.00 97.50 141 VAL A CA 1
ATOM 1137 C C . VAL A 1 141 ? -0.125 -9.720 13.559 1.00 97.50 141 VAL A C 1
ATOM 1139 O O . VAL A 1 141 ? -0.807 -8.813 13.097 1.00 97.50 141 VAL A O 1
ATOM 1142 N N . HIS A 1 142 ? 0.718 -9.529 14.579 1.00 98.06 142 HIS A N 1
ATOM 1143 C CA . HIS A 1 142 ? 0.999 -8.214 15.179 1.00 98.06 142 HIS A CA 1
ATOM 1144 C C . HIS A 1 142 ? -0.253 -7.413 15.591 1.00 98.06 142 HIS A C 1
ATOM 1146 O O . HIS A 1 142 ? -0.351 -6.214 15.327 1.00 98.06 142 HIS A O 1
ATOM 1152 N N . GLY A 1 143 ? -1.209 -8.067 16.262 1.00 98.00 143 GLY A N 1
ATOM 1153 C CA . GLY A 1 143 ? -2.485 -7.448 16.642 1.00 98.00 143 GLY A CA 1
ATOM 1154 C C . GLY A 1 143 ? -2.347 -6.147 17.446 1.00 98.00 143 GLY A C 1
ATOM 1155 O O . GLY A 1 143 ? -3.144 -5.233 17.268 1.00 98.00 143 GLY A O 1
ATOM 1156 N N . ASP A 1 144 ? -1.297 -5.999 18.259 1.00 98.31 144 ASP A N 1
ATOM 1157 C CA . ASP A 1 144 ? -1.007 -4.756 18.985 1.00 98.31 144 ASP A CA 1
ATOM 1158 C C . ASP A 1 144 ? -0.698 -3.572 18.050 1.00 98.31 144 ASP A C 1
ATOM 1160 O O . ASP A 1 144 ? -1.066 -2.431 18.338 1.00 98.31 144 ASP A O 1
ATOM 1164 N N . LYS A 1 145 ? -0.038 -3.838 16.918 1.00 98.56 145 LYS A N 1
ATOM 1165 C CA . LYS A 1 145 ? 0.277 -2.837 15.895 1.0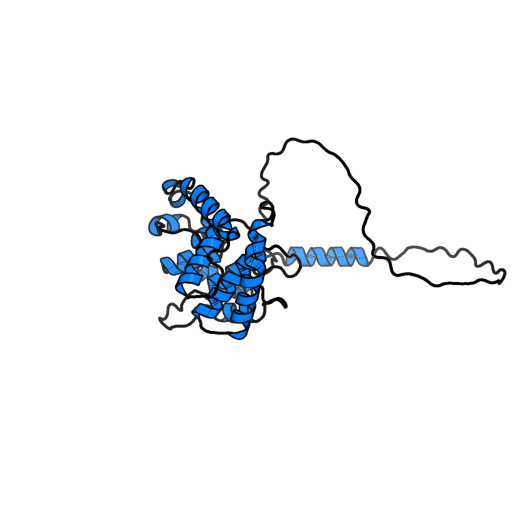0 98.56 145 LYS A CA 1
ATOM 1166 C C . LYS A 1 145 ? -0.952 -2.492 15.073 1.00 98.56 145 LYS A C 1
ATOM 1168 O O . LYS A 1 145 ? -1.159 -1.310 14.797 1.00 98.56 145 LYS A O 1
ATOM 1173 N N . CYS A 1 146 ? -1.777 -3.490 14.749 1.00 98.44 146 CYS A N 1
ATOM 1174 C CA . CYS A 1 146 ? -3.072 -3.285 14.103 1.00 98.44 146 CYS A CA 1
ATOM 1175 C C . CYS A 1 146 ? -3.956 -2.347 14.926 1.00 98.44 146 CYS A C 1
ATOM 1177 O O . CYS A 1 146 ? -4.441 -1.355 14.392 1.00 98.44 146 CYS A O 1
ATOM 1179 N N . GLU A 1 147 ? -4.098 -2.595 16.231 1.00 98.56 147 GLU A N 1
ATOM 1180 C CA . GLU A 1 147 ? -4.914 -1.754 17.116 1.00 98.56 147 GLU A CA 1
ATOM 1181 C C . GLU A 1 147 ? -4.419 -0.304 17.171 1.00 98.56 147 GLU A C 1
ATOM 1183 O O . GLU A 1 147 ? -5.216 0.630 17.075 1.00 98.56 147 GLU A O 1
ATOM 1188 N N . LYS A 1 148 ? -3.100 -0.091 17.253 1.00 98.81 148 LYS A N 1
ATOM 1189 C CA . LYS A 1 148 ? -2.515 1.260 17.204 1.00 98.81 148 LYS A CA 1
ATOM 1190 C C . LYS A 1 148 ? -2.785 1.959 15.871 1.00 98.81 148 LYS A C 1
ATOM 1192 O O . LYS A 1 148 ? -3.180 3.122 15.871 1.00 98.81 148 LYS A O 1
ATOM 1197 N N . GLY A 1 149 ? -2.623 1.250 14.752 1.00 98.75 149 GLY A N 1
ATOM 1198 C CA . GLY A 1 149 ? -2.917 1.781 13.419 1.00 98.75 149 GLY A CA 1
ATOM 1199 C C . GLY A 1 149 ? -4.396 2.128 13.241 1.00 98.75 149 GLY A C 1
ATOM 1200 O O . GLY A 1 149 ? -4.726 3.202 12.741 1.00 98.75 149 GLY A O 1
ATOM 1201 N N . LEU A 1 150 ? -5.300 1.269 13.721 1.00 98.75 150 LEU A N 1
ATOM 1202 C CA . LEU A 1 150 ? -6.742 1.528 13.722 1.00 98.75 150 LEU A CA 1
ATOM 1203 C C . LEU A 1 150 ? -7.111 2.714 14.619 1.00 98.75 150 LEU A C 1
ATOM 1205 O O . LEU A 1 150 ? -7.937 3.536 14.223 1.00 98.75 150 LEU A O 1
ATOM 1209 N N . SER A 1 151 ? -6.488 2.852 15.796 1.00 98.69 151 SER A N 1
ATOM 1210 C CA . SER A 1 151 ? -6.656 4.041 16.647 1.00 98.69 151 SER A CA 1
ATOM 1211 C C . SER A 1 151 ? -6.253 5.307 15.899 1.00 98.69 151 SER A C 1
ATOM 1213 O O . SER A 1 151 ? -7.058 6.231 15.795 1.00 98.69 151 SER A O 1
ATOM 1215 N N . PHE A 1 152 ? -5.069 5.309 15.278 1.00 98.69 152 PHE A N 1
ATOM 1216 C CA . PHE A 1 152 ? -4.593 6.440 14.487 1.00 98.69 152 PHE A CA 1
ATOM 1217 C C . PHE A 1 152 ? -5.579 6.813 13.370 1.00 98.69 152 PHE A C 1
ATOM 1219 O O . PHE A 1 152 ? -5.907 7.990 13.211 1.00 98.69 152 PHE A O 1
ATOM 1226 N N . ILE A 1 153 ? -6.088 5.828 12.619 1.00 98.62 153 ILE A N 1
ATOM 1227 C CA . ILE A 1 153 ? -7.068 6.059 11.548 1.00 98.62 153 ILE A CA 1
ATOM 1228 C C . ILE A 1 153 ? -8.347 6.686 12.116 1.00 98.62 153 ILE A C 1
ATOM 1230 O O . ILE A 1 153 ? -8.772 7.733 11.627 1.00 98.62 153 ILE A O 1
ATOM 1234 N N . ARG A 1 154 ? -8.937 6.095 13.166 1.00 98.31 154 ARG A N 1
ATOM 1235 C CA . ARG A 1 154 ? -10.165 6.606 13.806 1.00 98.31 154 ARG A CA 1
ATOM 1236 C C . ARG A 1 154 ? -9.999 8.043 14.297 1.00 98.31 154 ARG A C 1
ATOM 1238 O O . ARG A 1 154 ? -10.892 8.865 14.114 1.00 98.31 154 ARG A O 1
ATOM 1245 N N . GLU A 1 155 ? -8.845 8.355 14.875 1.00 97.94 155 GLU A N 1
ATOM 1246 C CA . GLU A 1 155 ? -8.539 9.672 15.436 1.00 97.94 155 GLU A CA 1
ATOM 1247 C C . GLU A 1 155 ? -8.233 10.739 14.382 1.00 97.94 155 GLU A C 1
ATOM 1249 O O . GLU A 1 155 ? -8.262 11.923 14.708 1.00 97.94 155 GLU A O 1
ATOM 1254 N N . ASN A 1 156 ? -7.927 10.365 13.135 1.00 97.69 156 ASN A N 1
ATOM 1255 C CA . ASN A 1 156 ? -7.418 11.319 12.149 1.00 97.69 156 ASN A CA 1
ATOM 1256 C C . ASN A 1 156 ? -8.181 11.370 10.820 1.00 97.69 156 ASN A C 1
ATOM 1258 O O . ASN A 1 156 ? -7.955 12.306 10.054 1.00 97.69 156 ASN A O 1
ATOM 1262 N N . ILE A 1 157 ? -9.092 10.436 10.531 1.00 96.69 157 ILE A N 1
ATOM 1263 C CA . ILE A 1 157 ? -9.779 10.365 9.229 1.00 96.69 157 ILE A CA 1
ATOM 1264 C C . ILE A 1 157 ? -10.526 11.656 8.859 1.00 96.69 157 ILE A C 1
ATOM 1266 O O . ILE A 1 157 ? -10.455 12.102 7.714 1.00 96.69 157 ILE A O 1
ATOM 1270 N N . TYR A 1 158 ? -11.133 12.329 9.842 1.00 95.19 158 TYR A N 1
ATOM 1271 C CA . TYR A 1 158 ? -11.852 13.594 9.646 1.00 95.19 158 TYR A CA 1
ATOM 1272 C C . TYR A 1 158 ? -10.960 14.710 9.068 1.00 95.19 158 TYR A C 1
ATOM 1274 O O . TYR A 1 158 ? -11.446 15.645 8.425 1.00 95.19 158 TYR A O 1
ATOM 1282 N N . ARG A 1 159 ? -9.638 14.634 9.286 1.00 94.94 159 ARG A N 1
ATOM 1283 C CA . ARG A 1 159 ? -8.669 15.649 8.845 1.00 94.94 159 ARG A CA 1
ATOM 1284 C C . ARG A 1 159 ? -8.475 15.645 7.328 1.00 94.94 159 ARG A C 1
ATOM 1286 O O . ARG A 1 159 ? -8.030 16.657 6.795 1.00 94.94 159 ARG A O 1
ATOM 1293 N N . LEU A 1 160 ? -8.875 14.581 6.620 1.00 93.38 160 LEU A N 1
ATOM 1294 C CA . LEU A 1 160 ? -8.882 14.544 5.149 1.00 93.38 160 LEU A CA 1
ATOM 1295 C C . LEU A 1 160 ? -9.736 15.668 4.542 1.00 93.38 160 LEU A C 1
ATOM 1297 O O . LEU A 1 160 ? -9.420 16.178 3.473 1.00 93.38 160 LEU A O 1
ATOM 1301 N N . ALA A 1 161 ? -10.791 16.111 5.234 1.00 89.31 161 ALA A N 1
ATOM 1302 C CA . ALA A 1 161 ? -11.612 17.233 4.776 1.00 89.31 161 ALA A CA 1
ATOM 1303 C C . ALA A 1 161 ? -10.910 18.599 4.902 1.00 89.31 161 ALA A C 1
ATOM 1305 O O . ALA A 1 161 ? -11.372 19.576 4.311 1.00 89.31 161 ALA A O 1
ATOM 1306 N N . GLN A 1 162 ? -9.837 18.680 5.694 1.00 87.38 162 GLN A N 1
ATOM 1307 C CA . GLN A 1 162 ? -9.143 19.922 6.041 1.00 87.38 162 GLN A CA 1
ATOM 1308 C C . GLN A 1 162 ? -7.825 20.106 5.280 1.00 87.38 162 GLN A C 1
ATOM 1310 O O . GLN A 1 162 ? -7.311 21.221 5.235 1.00 87.38 162 GLN A O 1
ATOM 1315 N N . GLU A 1 163 ? -7.259 19.037 4.717 1.00 82.62 163 GLU A N 1
ATOM 1316 C CA . GLU A 1 163 ? -5.952 19.089 4.064 1.00 82.62 163 GLU A CA 1
ATOM 1317 C C . GLU A 1 163 ? -6.038 19.604 2.620 1.00 82.62 163 GLU A C 1
ATOM 1319 O O . GLU A 1 163 ? -7.003 19.363 1.890 1.00 82.62 163 GLU A O 1
ATOM 1324 N N . GLU A 1 164 ? -5.008 20.346 2.212 1.00 80.06 164 GLU A N 1
ATOM 1325 C CA . GLU A 1 164 ? -4.898 20.880 0.859 1.00 80.06 164 GLU A CA 1
ATOM 1326 C C . GLU A 1 164 ? -4.648 19.763 -0.160 1.00 80.06 164 GLU A C 1
ATOM 1328 O O . GLU A 1 164 ? -3.721 18.966 -0.031 1.00 80.06 164 GLU A O 1
ATOM 1333 N N . GLU A 1 165 ? -5.419 19.772 -1.249 1.00 77.94 165 GLU A N 1
ATOM 1334 C CA . GLU A 1 165 ? -5.288 18.795 -2.340 1.00 77.94 165 GLU A CA 1
ATOM 1335 C C . GLU A 1 165 ? -3.937 18.881 -3.071 1.00 77.94 165 GLU A C 1
ATOM 1337 O O . GLU A 1 165 ? -3.540 17.931 -3.741 1.00 77.94 165 GLU A O 1
ATOM 1342 N N . ALA A 1 166 ? -3.216 20.003 -2.950 1.00 78.31 166 ALA A N 1
ATOM 1343 C CA . ALA A 1 166 ? -1.949 20.238 -3.646 1.00 78.31 166 ALA A CA 1
ATOM 1344 C C . ALA A 1 166 ? -0.837 19.245 -3.261 1.00 78.31 166 ALA A C 1
ATOM 1346 O O . ALA A 1 166 ? 0.077 19.027 -4.055 1.00 78.31 166 ALA A O 1
ATOM 1347 N N . TRP A 1 167 ? -0.924 18.642 -2.073 1.00 80.88 167 TRP A N 1
ATOM 1348 C CA . TRP A 1 167 ? 0.064 17.695 -1.539 1.00 80.88 167 TRP A CA 1
ATOM 1349 C C . TRP A 1 167 ? -0.445 16.253 -1.503 1.00 80.88 167 TRP A C 1
ATOM 1351 O O . TRP A 1 167 ? 0.198 15.377 -0.930 1.00 80.88 167 TRP A O 1
ATOM 1361 N N . MET A 1 168 ? -1.608 16.001 -2.101 1.00 86.00 168 MET A N 1
ATOM 1362 C CA . MET A 1 168 ? -2.206 14.677 -2.129 1.00 86.00 168 MET A CA 1
ATOM 1363 C C . MET A 1 168 ? -1.342 13.707 -2.960 1.00 86.00 168 MET A C 1
ATOM 1365 O O . MET A 1 168 ? -0.961 14.045 -4.087 1.00 86.00 168 MET A O 1
ATOM 1369 N N . PRO A 1 169 ? -1.057 12.492 -2.450 1.00 85.62 169 PRO A N 1
ATOM 1370 C CA . PRO A 1 169 ? -0.327 11.473 -3.189 1.00 85.62 169 PRO A CA 1
ATOM 1371 C C . PRO A 1 169 ? -0.991 11.134 -4.524 1.00 85.62 169 PRO A C 1
ATOM 1373 O O . PRO A 1 169 ? -2.219 11.141 -4.667 1.00 85.62 169 PRO A O 1
ATOM 1376 N N . VAL A 1 170 ? -0.169 10.792 -5.515 1.00 83.94 170 VAL A N 1
ATOM 1377 C CA . VAL A 1 170 ? -0.654 10.388 -6.838 1.00 83.94 170 VAL A CA 1
ATOM 1378 C C . VAL A 1 170 ? -1.566 9.171 -6.699 1.00 83.94 170 VAL A C 1
ATOM 1380 O O . VAL A 1 170 ? -1.211 8.179 -6.077 1.00 83.94 170 VAL A O 1
ATOM 1383 N N . GLY A 1 171 ? -2.758 9.254 -7.289 1.00 86.31 171 GLY A N 1
ATOM 1384 C CA . GLY A 1 171 ? -3.710 8.144 -7.300 1.00 86.31 171 GLY A CA 1
ATOM 1385 C C . GLY A 1 171 ? -4.508 7.962 -6.008 1.00 86.31 171 GLY A C 1
ATOM 1386 O O . GLY A 1 171 ? -5.386 7.101 -6.003 1.00 86.31 171 GLY A O 1
ATOM 1387 N N . PHE A 1 172 ? -4.294 8.783 -4.969 1.00 92.44 172 PHE A N 1
ATOM 1388 C CA . PHE A 1 172 ? -4.968 8.662 -3.669 1.00 92.44 172 PHE A CA 1
ATOM 1389 C C . PHE A 1 172 ? -6.493 8.518 -3.788 1.00 92.44 172 PHE A C 1
ATOM 1391 O O . PHE A 1 172 ? -7.086 7.640 -3.167 1.00 92.44 172 PHE A O 1
ATOM 1398 N N . GLU A 1 173 ? -7.147 9.313 -4.642 1.00 91.06 173 GLU A N 1
ATOM 1399 C CA . GLU A 1 173 ? -8.610 9.283 -4.790 1.00 91.06 173 GLU A CA 1
ATOM 1400 C C . GLU A 1 173 ? -9.131 7.989 -5.433 1.00 91.06 173 GLU A C 1
ATOM 1402 O O . GLU A 1 173 ? -10.335 7.765 -5.500 1.00 91.06 173 GLU A O 1
ATOM 1407 N N . ILE A 1 174 ? -8.244 7.135 -5.937 1.00 91.69 174 ILE A N 1
ATOM 1408 C CA . ILE A 1 174 ? -8.577 5.837 -6.522 1.00 91.69 174 ILE A CA 1
ATOM 1409 C C . ILE A 1 174 ? -8.110 4.709 -5.589 1.00 91.69 174 ILE A C 1
ATOM 1411 O O . ILE A 1 174 ? -8.862 3.760 -5.339 1.00 91.69 174 ILE A O 1
ATOM 1415 N N . THR A 1 175 ? -6.897 4.818 -5.049 1.00 95.06 175 THR A N 1
ATOM 1416 C CA . THR A 1 175 ? -6.267 3.784 -4.223 1.00 95.06 175 THR A CA 1
ATOM 1417 C C . THR A 1 175 ? -6.826 3.755 -2.805 1.00 95.06 175 THR A C 1
ATOM 1419 O O . THR A 1 175 ? -7.209 2.683 -2.338 1.00 95.06 175 THR A O 1
ATOM 1422 N N . PHE A 1 176 ? -6.988 4.905 -2.144 1.00 96.69 176 PHE A N 1
ATOM 1423 C CA . PHE A 1 176 ? -7.480 4.966 -0.766 1.00 96.69 176 PHE A CA 1
ATOM 1424 C C . PHE A 1 176 ? -8.918 4.437 -0.627 1.00 96.69 176 PHE A C 1
ATOM 1426 O O . PHE A 1 176 ? -9.145 3.554 0.202 1.00 96.69 176 PHE A O 1
ATOM 1433 N N . PRO A 1 177 ? -9.884 4.822 -1.489 1.00 96.19 177 PRO A N 1
ATOM 1434 C CA . PRO A 1 177 ? -11.190 4.167 -1.514 1.00 96.19 177 PRO A CA 1
ATOM 1435 C C . PRO A 1 177 ? -11.138 2.661 -1.767 1.00 96.19 177 PRO A C 1
ATOM 1437 O O . PRO A 1 177 ? -12.021 1.948 -1.317 1.00 96.19 177 PRO A O 1
ATOM 1440 N N . SER A 1 178 ? -10.150 2.157 -2.507 1.00 96.06 178 SER A N 1
ATOM 1441 C CA . SER A 1 178 ? -10.026 0.713 -2.746 1.00 96.06 178 SER A CA 1
ATOM 1442 C C . SER A 1 178 ? -9.524 -0.024 -1.513 1.00 96.06 178 SER A C 1
ATOM 1444 O O . SER A 1 178 ? -10.063 -1.081 -1.196 1.00 96.06 178 SER A O 1
ATOM 1446 N N . LEU A 1 179 ? -8.577 0.564 -0.775 1.00 98.12 179 LEU A N 1
ATOM 1447 C CA . LEU A 1 179 ? -8.177 0.059 0.538 1.00 98.12 179 LEU A CA 1
ATOM 1448 C C . LEU A 1 179 ? -9.352 0.046 1.523 1.00 98.12 179 LEU A C 1
ATOM 1450 O O . LEU A 1 179 ? -9.520 -0.930 2.241 1.00 98.12 179 LEU A O 1
ATOM 1454 N N . LEU A 1 180 ? -10.184 1.094 1.542 1.00 98.06 180 LEU A N 1
ATOM 1455 C CA . LEU A 1 180 ? -11.362 1.143 2.417 1.00 98.06 180 LEU A CA 1
ATOM 1456 C C . LEU A 1 180 ? -12.343 0.005 2.126 1.00 98.06 180 LEU A C 1
ATOM 1458 O O . LEU A 1 180 ? -12.913 -0.557 3.053 1.00 98.06 180 LEU A O 1
ATOM 1462 N N . GLU A 1 181 ? -12.525 -0.364 0.860 1.00 96.75 181 GLU A N 1
ATOM 1463 C CA . GLU A 1 181 ? -13.356 -1.515 0.506 1.00 96.75 181 GLU A CA 1
ATOM 1464 C C . GLU A 1 181 ? -12.733 -2.836 0.980 1.00 96.75 181 GLU A C 1
ATOM 1466 O O . GLU A 1 181 ? -13.437 -3.650 1.566 1.00 96.75 181 GLU A O 1
ATOM 1471 N N . MET A 1 182 ? -11.415 -3.020 0.829 1.00 97.56 182 MET A N 1
ATOM 1472 C CA . MET A 1 182 ? -10.731 -4.196 1.391 1.00 97.56 182 MET A CA 1
ATOM 1473 C C . MET A 1 182 ? -10.836 -4.248 2.923 1.00 97.56 182 MET A C 1
ATOM 1475 O O . MET A 1 182 ? -11.043 -5.309 3.503 1.00 97.56 182 MET A O 1
ATOM 1479 N N . ALA A 1 183 ? -10.740 -3.099 3.593 1.00 98.19 183 ALA A N 1
ATOM 1480 C CA . ALA A 1 183 ? -10.912 -3.001 5.037 1.00 98.19 183 ALA A CA 1
ATOM 1481 C C . ALA A 1 183 ? -12.332 -3.386 5.485 1.00 98.19 183 ALA A C 1
ATOM 1483 O O . ALA A 1 183 ? -12.485 -4.043 6.517 1.00 98.19 183 ALA A O 1
ATOM 1484 N N . LYS A 1 184 ? -13.365 -3.042 4.700 1.00 97.56 184 LYS A N 1
ATOM 1485 C CA . LYS A 1 184 ? -14.744 -3.498 4.943 1.00 97.56 184 LYS A CA 1
ATOM 1486 C C . LYS A 1 184 ? -14.875 -5.009 4.797 1.00 97.56 184 LYS A C 1
ATOM 1488 O O . LYS A 1 184 ? -15.514 -5.626 5.644 1.00 97.56 184 LYS A O 1
ATOM 1493 N N . ASP A 1 185 ? -14.256 -5.596 3.772 1.00 97.12 185 ASP A N 1
ATOM 1494 C CA . ASP A 1 185 ? -14.264 -7.051 3.558 1.00 97.12 185 ASP A CA 1
ATOM 1495 C C . ASP A 1 185 ? -13.603 -7.800 4.733 1.00 97.12 185 ASP A C 1
ATOM 1497 O O . ASP A 1 185 ? -14.031 -8.895 5.099 1.00 97.12 185 ASP A O 1
ATOM 1501 N N . LEU A 1 186 ? -12.617 -7.171 5.383 1.00 97.19 186 LEU A N 1
ATOM 1502 C CA . LEU A 1 186 ? -11.970 -7.645 6.613 1.00 97.19 186 LEU A CA 1
ATOM 1503 C C . LEU A 1 186 ? -12.705 -7.248 7.910 1.00 97.19 186 LEU A C 1
ATOM 1505 O O . LEU A 1 186 ? -12.227 -7.562 8.999 1.00 97.19 186 LEU A O 1
ATOM 1509 N N . ALA A 1 187 ? -13.851 -6.568 7.813 1.00 97.62 187 ALA A N 1
ATOM 1510 C CA . ALA A 1 187 ? -14.639 -6.061 8.938 1.00 97.62 187 ALA A CA 1
ATOM 1511 C C . ALA A 1 187 ? -13.842 -5.183 9.928 1.00 97.62 187 ALA A C 1
ATOM 1513 O O . ALA A 1 187 ? -14.079 -5.224 11.137 1.00 97.62 187 ALA A O 1
ATOM 1514 N N . LEU A 1 188 ? -12.897 -4.381 9.424 1.00 97.88 188 LEU A N 1
ATOM 1515 C CA . LEU A 1 188 ? -12.118 -3.465 10.260 1.00 97.88 188 LEU A CA 1
ATOM 1516 C C . LEU A 1 188 ? -12.990 -2.313 10.772 1.00 97.88 188 LEU A C 1
ATOM 1518 O O . LEU A 1 188 ? -13.762 -1.729 10.007 1.00 97.88 188 LEU A O 1
ATOM 1522 N N . ASP A 1 189 ? -12.827 -1.954 12.046 1.00 96.19 189 ASP A N 1
ATOM 1523 C CA . ASP A 1 189 ? -13.553 -0.855 12.690 1.00 96.19 189 ASP A CA 1
ATOM 1524 C C . ASP A 1 189 ? -12.964 0.511 12.298 1.00 96.19 189 ASP A C 1
ATOM 1526 O O . ASP A 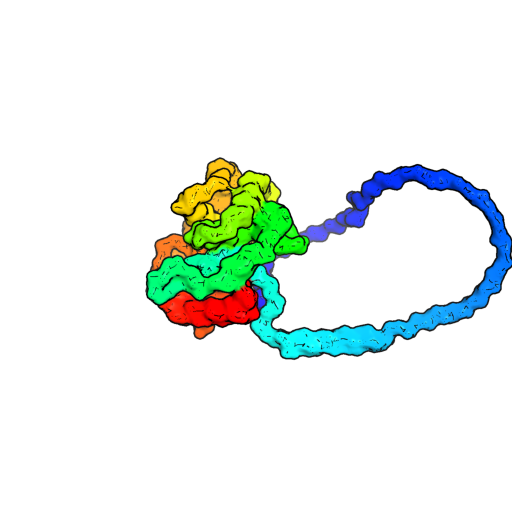1 189 ? -12.031 1.023 12.923 1.00 96.19 189 ASP A O 1
ATOM 1530 N N . ILE A 1 190 ? -13.494 1.083 11.216 1.00 97.00 190 ILE A N 1
ATOM 1531 C CA . ILE A 1 190 ? -13.100 2.380 10.657 1.00 97.00 190 ILE A CA 1
ATOM 1532 C C . ILE A 1 190 ? -14.353 3.261 10.511 1.00 97.00 190 ILE A C 1
ATOM 1534 O O . ILE A 1 190 ? -15.428 2.740 10.205 1.00 97.00 190 ILE A O 1
ATOM 1538 N N . PRO A 1 191 ? -14.256 4.599 10.657 1.00 96.12 191 PRO A N 1
ATOM 1539 C CA . PRO A 1 191 ? -15.382 5.512 10.452 1.00 96.12 191 PRO A CA 1
ATOM 1540 C C . PRO A 1 191 ? -15.753 5.658 8.959 1.00 96.12 191 PRO A C 1
ATOM 1542 O O . PRO A 1 191 ? 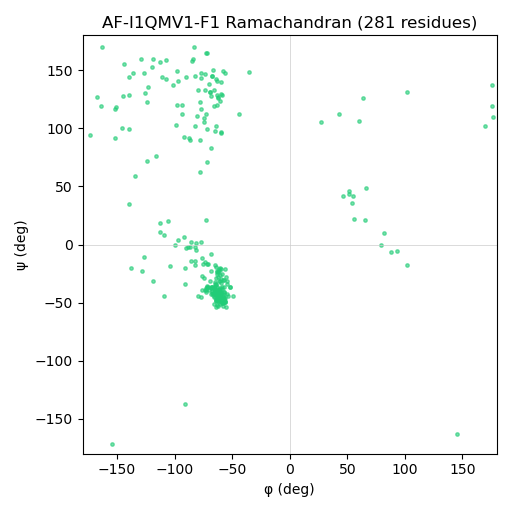-15.517 6.689 8.335 1.00 96.12 191 PRO A O 1
ATOM 1545 N N . TYR A 1 192 ? -16.328 4.616 8.350 1.00 95.75 192 TYR A N 1
ATOM 1546 C CA . TYR A 1 192 ? -16.652 4.587 6.912 1.00 95.75 192 TYR A CA 1
ATOM 1547 C C . TYR A 1 192 ? -17.681 5.641 6.478 1.00 95.75 192 TYR A C 1
ATOM 1549 O O . TYR A 1 192 ? -17.708 6.013 5.303 1.00 95.75 192 TYR A O 1
ATOM 1557 N N . ASP A 1 193 ? -18.498 6.122 7.416 1.00 93.75 193 ASP A N 1
ATOM 1558 C CA . ASP A 1 193 ? -19.515 7.153 7.192 1.00 93.75 193 ASP A CA 1
ATOM 1559 C C . ASP A 1 193 ? -18.995 8.580 7.449 1.00 93.75 193 ASP A C 1
ATOM 1561 O O . ASP A 1 193 ? -19.773 9.535 7.402 1.00 93.75 193 ASP A O 1
ATOM 1565 N N . ASP A 1 194 ? -17.691 8.755 7.712 1.00 94.75 194 ASP A N 1
ATOM 1566 C CA . ASP A 1 194 ? -17.112 10.081 7.929 1.00 94.75 194 ASP A CA 1
ATOM 1567 C C . ASP A 1 194 ? -17.327 10.981 6.689 1.00 94.75 194 ASP A C 1
ATOM 1569 O O . ASP A 1 194 ? -17.008 10.581 5.559 1.00 94.75 194 ASP A O 1
ATOM 1573 N N . PRO A 1 195 ? -17.852 12.212 6.858 1.00 92.38 195 PRO A N 1
ATOM 1574 C CA . PRO A 1 195 ? -18.089 13.135 5.750 1.00 92.38 195 PRO A CA 1
ATOM 1575 C C . PRO A 1 195 ? -16.852 13.421 4.889 1.00 92.38 195 PRO A C 1
ATOM 1577 O O . PRO A 1 195 ? -16.995 13.701 3.696 1.00 92.38 195 PRO A O 1
ATOM 1580 N N . ALA A 1 196 ? -15.643 13.328 5.453 1.00 91.88 196 ALA A N 1
ATOM 1581 C CA . ALA A 1 196 ? -14.398 13.518 4.718 1.00 91.88 196 ALA A CA 1
ATOM 1582 C C . ALA A 1 196 ? -14.230 12.499 3.577 1.00 91.88 196 ALA A C 1
ATOM 1584 O O . ALA A 1 196 ? -13.690 12.832 2.519 1.00 91.88 196 ALA A O 1
ATOM 1585 N N . LEU A 1 197 ? -14.767 11.285 3.737 1.00 94.44 197 LEU A N 1
ATOM 1586 C CA . LEU A 1 197 ? -14.705 10.235 2.721 1.00 94.44 197 LEU A CA 1
ATOM 1587 C C . LEU A 1 197 ? -15.660 10.483 1.551 1.00 94.44 197 LEU A C 1
ATOM 1589 O O . LEU A 1 197 ? -15.357 10.105 0.420 1.00 94.44 197 LEU A O 1
ATOM 1593 N N . GLN A 1 198 ? -16.783 11.171 1.781 1.00 91.62 198 GLN A N 1
ATOM 1594 C CA . GLN A 1 198 ? -17.781 11.441 0.738 1.00 91.62 198 GLN A CA 1
ATOM 1595 C C . GLN A 1 198 ? -17.194 12.253 -0.421 1.00 91.62 198 GLN A C 1
ATOM 1597 O O . GLN A 1 198 ? -17.455 11.965 -1.592 1.00 91.62 198 GLN A O 1
ATOM 1602 N N . LYS A 1 199 ? -16.338 13.233 -0.104 1.00 88.12 199 LYS A N 1
ATOM 1603 C CA . LYS A 1 199 ? -15.623 14.023 -1.113 1.00 88.12 199 LYS A CA 1
ATOM 1604 C C . LYS A 1 199 ? -14.697 13.142 -1.958 1.00 88.12 199 LYS A C 1
ATOM 1606 O O . LYS A 1 199 ? -14.699 13.266 -3.183 1.00 88.12 199 LYS A O 1
ATOM 1611 N N . ILE A 1 200 ? -13.963 12.230 -1.321 1.00 91.94 200 ILE A N 1
ATOM 1612 C CA . ILE A 1 200 ? -13.012 11.331 -1.989 1.00 91.94 200 ILE A CA 1
ATOM 1613 C C . ILE A 1 200 ? -13.759 10.348 -2.898 1.00 91.94 200 ILE A C 1
ATOM 1615 O O . ILE A 1 200 ? -13.376 10.170 -4.054 1.00 91.94 200 ILE A O 1
ATOM 1619 N N . TYR A 1 201 ? -14.871 9.764 -2.440 1.00 92.94 201 TYR A N 1
ATOM 1620 C CA . TYR A 1 201 ? -15.705 8.901 -3.283 1.00 92.94 201 TYR A CA 1
ATOM 1621 C C . TYR A 1 201 ? -16.271 9.653 -4.495 1.00 92.94 201 TYR A C 1
ATOM 1623 O O . TYR A 1 201 ? -16.228 9.143 -5.614 1.00 92.94 201 TYR A O 1
ATOM 1631 N N . ALA A 1 202 ? -16.736 10.893 -4.318 1.00 91.31 202 ALA A N 1
ATOM 1632 C CA . ALA A 1 202 ? -17.202 11.711 -5.436 1.00 91.31 202 ALA A CA 1
ATOM 1633 C C . ALA A 1 202 ? -16.074 12.014 -6.444 1.00 91.31 202 ALA A C 1
ATOM 1635 O O . ALA A 1 202 ? -16.283 11.926 -7.658 1.00 91.31 202 ALA A O 1
ATOM 1636 N N . GLN A 1 203 ? -14.866 12.326 -5.961 1.00 88.88 203 GLN A N 1
ATOM 1637 C CA . GLN A 1 203 ? -13.683 12.520 -6.805 1.00 88.88 203 GLN A CA 1
ATOM 1638 C C . GLN A 1 203 ? -13.308 11.240 -7.559 1.00 88.88 203 GLN A C 1
ATOM 1640 O O . GLN A 1 203 ? -13.037 11.312 -8.762 1.00 88.88 203 GLN A O 1
ATOM 1645 N N . ARG A 1 204 ? -13.364 10.075 -6.900 1.00 91.31 204 ARG A N 1
ATOM 1646 C CA . ARG A 1 204 ? -13.162 8.766 -7.531 1.00 91.31 204 ARG A CA 1
ATOM 1647 C C . ARG A 1 204 ? -14.113 8.576 -8.702 1.00 91.31 204 ARG A C 1
ATOM 1649 O O . ARG A 1 204 ? -13.659 8.329 -9.814 1.00 91.31 204 ARG A O 1
ATOM 1656 N N . GLU A 1 205 ? -15.413 8.752 -8.485 1.00 90.88 205 GLU A N 1
ATOM 1657 C CA . GLU A 1 205 ? -16.429 8.566 -9.525 1.00 90.88 205 GLU A CA 1
ATOM 1658 C C . GLU A 1 205 ? -16.228 9.515 -10.712 1.00 90.88 205 GLU A C 1
ATOM 1660 O O . GLU A 1 205 ? -16.325 9.111 -11.875 1.00 90.88 205 GLU A O 1
ATOM 1665 N N . LEU A 1 206 ? -15.888 10.779 -10.444 1.00 90.31 206 LEU A N 1
ATOM 1666 C CA . LEU A 1 206 ? -15.572 11.750 -11.491 1.00 90.31 206 LEU A CA 1
ATOM 1667 C C . LEU A 1 206 ? -14.315 11.368 -12.278 1.00 90.31 206 LEU A C 1
ATOM 1669 O O . LEU A 1 206 ? -14.304 11.515 -13.503 1.00 90.31 206 LEU A O 1
ATOM 1673 N N . LYS A 1 207 ? -13.266 10.879 -11.605 1.00 87.12 207 LYS A N 1
ATOM 1674 C CA . LYS A 1 207 ? -12.051 10.394 -12.267 1.00 87.12 207 LYS A CA 1
ATOM 1675 C C . LYS A 1 207 ? -12.355 9.158 -13.104 1.00 87.12 207 LYS A C 1
ATOM 1677 O O . LYS A 1 207 ? -12.069 9.176 -14.295 1.00 87.12 207 LYS A O 1
ATOM 1682 N N . LEU A 1 208 ? -13.007 8.142 -12.538 1.00 85.88 208 LEU A N 1
ATOM 1683 C CA . LEU A 1 208 ? -13.331 6.889 -13.227 1.00 85.88 208 LEU A CA 1
ATOM 1684 C C . LEU A 1 208 ? -14.189 7.106 -14.482 1.00 85.88 208 LEU A C 1
ATOM 1686 O O . LEU A 1 208 ? -13.926 6.471 -15.500 1.00 85.88 208 LEU A O 1
ATOM 1690 N N . LYS A 1 209 ? -15.151 8.042 -14.461 1.00 87.62 209 LYS A N 1
ATOM 1691 C CA . LYS A 1 209 ? -15.948 8.417 -15.649 1.00 87.62 209 LYS A CA 1
ATOM 1692 C C . LYS A 1 209 ? -15.117 9.036 -16.773 1.00 87.62 209 LYS A C 1
ATOM 1694 O O . LYS A 1 209 ? -15.489 8.925 -17.937 1.00 87.62 209 LYS A O 1
ATOM 1699 N N . LYS A 1 210 ? -14.014 9.705 -16.433 1.00 85.69 210 LYS A N 1
ATOM 1700 C CA . LYS A 1 210 ? -13.093 10.314 -17.402 1.00 85.69 210 LYS A CA 1
ATOM 1701 C C . LYS A 1 210 ? -12.050 9.331 -17.924 1.00 85.69 210 LYS A C 1
ATOM 1703 O O . LYS A 1 210 ? -11.408 9.648 -18.920 1.00 85.69 210 LYS A O 1
ATOM 1708 N N . ILE A 1 211 ? -11.872 8.171 -17.283 1.00 81.38 211 ILE A N 1
ATOM 1709 C CA . ILE A 1 211 ? -10.929 7.149 -17.741 1.00 81.38 211 ILE A CA 1
ATOM 1710 C C . ILE A 1 211 ? -11.515 6.481 -18.988 1.00 81.38 211 ILE A C 1
ATOM 1712 O O . ILE A 1 211 ? -12.494 5.734 -18.888 1.00 81.38 211 ILE A O 1
ATOM 1716 N N . PRO A 1 212 ? -10.913 6.680 -20.171 1.00 82.50 212 PRO A N 1
ATOM 1717 C CA . PRO A 1 212 ? -11.330 5.963 -21.357 1.00 82.50 212 PRO A CA 1
ATOM 1718 C C . PRO A 1 212 ? -10.864 4.515 -21.202 1.00 82.50 212 PRO A C 1
ATOM 1720 O O . PRO A 1 212 ? -9.693 4.205 -21.426 1.00 82.50 212 PRO A O 1
ATOM 1723 N N . ARG A 1 213 ? -11.779 3.625 -20.794 1.00 82.12 213 ARG A N 1
ATOM 1724 C CA . ARG A 1 213 ? -11.485 2.204 -20.536 1.00 82.12 213 ARG A CA 1
ATOM 1725 C C . ARG A 1 213 ? -10.769 1.544 -21.708 1.00 82.12 213 ARG A C 1
ATOM 1727 O O . ARG A 1 213 ? -9.861 0.756 -21.491 1.00 82.12 213 ARG A O 1
ATOM 1734 N N . GLU A 1 214 ? -11.114 1.910 -22.934 1.00 82.44 214 GLU A N 1
ATOM 1735 C CA . GLU A 1 214 ? -10.463 1.355 -24.118 1.00 82.44 214 GLU A CA 1
ATOM 1736 C C . GLU A 1 214 ? -8.999 1.801 -24.267 1.00 82.44 214 GLU A C 1
ATOM 1738 O O . GLU A 1 214 ? -8.141 1.005 -24.642 1.00 82.44 214 GLU A O 1
ATOM 1743 N N . ILE A 1 215 ? -8.685 3.046 -23.900 1.00 82.12 215 ILE A N 1
ATOM 1744 C CA . ILE A 1 215 ? -7.319 3.589 -23.939 1.00 82.12 215 ILE A CA 1
ATOM 1745 C C . ILE A 1 215 ? -6.471 2.974 -22.821 1.00 82.12 215 ILE A C 1
ATOM 1747 O O . ILE A 1 215 ? -5.339 2.573 -23.084 1.00 82.12 215 ILE A O 1
ATOM 1751 N N . LEU A 1 216 ? -7.037 2.809 -21.617 1.00 83.56 216 LEU A N 1
ATOM 1752 C CA . LEU A 1 216 ? -6.366 2.184 -20.466 1.00 83.56 216 LEU A CA 1
ATOM 1753 C C . LEU A 1 216 ? -5.761 0.808 -20.803 1.00 83.56 216 LEU A C 1
ATOM 1755 O O . LEU A 1 216 ? -4.690 0.474 -20.312 1.00 83.56 216 LEU A O 1
ATOM 1759 N N . HIS A 1 217 ? -6.437 0.027 -21.650 1.00 86.06 217 HIS A N 1
ATOM 1760 C CA . HIS A 1 217 ? -6.025 -1.329 -22.029 1.00 86.06 217 HIS A CA 1
ATOM 1761 C C . HIS A 1 217 ? -5.261 -1.399 -23.361 1.00 86.06 217 HIS A C 1
ATOM 1763 O O . HIS A 1 217 ? -4.982 -2.497 -23.846 1.00 86.06 217 HIS A O 1
ATOM 1769 N N . SER A 1 218 ? -4.980 -0.259 -23.995 1.00 83.25 218 SER A N 1
ATOM 1770 C CA . SER A 1 218 ? -4.366 -0.210 -25.331 1.00 83.25 218 SER A CA 1
ATOM 1771 C C . SER A 1 218 ? -3.023 0.499 -25.351 1.00 83.25 218 SER A C 1
ATOM 1773 O O . SER A 1 218 ? -2.175 0.151 -26.168 1.00 83.25 218 SER A O 1
ATOM 1775 N N . VAL A 1 219 ? -2.821 1.488 -24.478 1.00 83.06 219 VAL A N 1
ATOM 1776 C CA . VAL A 1 219 ? -1.583 2.270 -24.419 1.00 83.06 219 VAL A CA 1
ATOM 1777 C C . VAL A 1 219 ? -1.135 2.470 -22.973 1.00 83.06 219 VAL A C 1
ATOM 1779 O O . VAL A 1 219 ? -1.986 2.592 -22.087 1.00 83.06 219 VAL A O 1
ATOM 1782 N N . PRO A 1 220 ? 0.181 2.548 -22.707 1.00 79.56 220 PRO A N 1
ATOM 1783 C CA . PRO A 1 220 ? 0.669 2.910 -21.386 1.00 79.56 220 PRO A CA 1
ATOM 1784 C C . PRO A 1 220 ? 0.186 4.310 -20.995 1.00 79.56 220 PRO A C 1
ATOM 1786 O O . PRO A 1 220 ? 0.427 5.287 -21.703 1.00 79.56 220 PRO A O 1
ATOM 1789 N N . THR A 1 221 ? -0.501 4.411 -19.860 1.00 81.75 221 THR A N 1
ATOM 1790 C CA . THR A 1 221 ? -0.929 5.684 -19.260 1.00 81.75 221 THR A CA 1
ATOM 1791 C C . THR A 1 221 ? -0.500 5.715 -17.802 1.00 81.75 221 THR A C 1
ATOM 1793 O O . THR A 1 221 ? -0.295 4.658 -17.211 1.00 81.75 221 THR A O 1
ATOM 1796 N N . SER A 1 222 ? -0.417 6.899 -17.191 1.00 81.06 222 SER A N 1
ATOM 1797 C CA . SER A 1 222 ? -0.068 7.035 -15.766 1.00 81.06 222 SER A CA 1
ATOM 1798 C C . SER A 1 222 ? -0.995 6.258 -14.825 1.00 81.06 222 SER A C 1
ATOM 1800 O O . SER A 1 222 ? -0.586 5.915 -13.725 1.00 81.06 222 SER A O 1
ATOM 1802 N N . LEU A 1 223 ? -2.209 5.908 -15.265 1.00 81.25 223 LEU A N 1
ATOM 1803 C CA . LEU A 1 223 ? -3.132 5.060 -14.507 1.00 81.25 223 LEU A CA 1
ATOM 1804 C C . LEU A 1 223 ? -2.597 3.644 -14.274 1.00 81.25 223 LEU A C 1
ATOM 1806 O O . LEU A 1 223 ? -3.013 3.016 -13.308 1.00 81.25 223 LEU A O 1
ATOM 1810 N N . LEU A 1 224 ? -1.674 3.151 -15.114 1.00 84.81 224 LEU A N 1
ATOM 1811 C CA . LEU A 1 224 ? -1.017 1.856 -14.902 1.00 84.81 224 LEU A CA 1
ATOM 1812 C C . LEU A 1 224 ? -0.209 1.806 -13.597 1.00 84.81 224 LEU A C 1
ATOM 1814 O O . LEU A 1 224 ? 0.031 0.719 -13.092 1.00 84.81 224 LEU A O 1
ATOM 1818 N N . HIS A 1 225 ? 0.177 2.962 -13.053 1.00 88.12 225 HIS A N 1
ATOM 1819 C CA . HIS A 1 225 ? 0.900 3.074 -11.786 1.00 88.12 225 HIS A CA 1
ATOM 1820 C C . HIS A 1 225 ? -0.028 2.999 -10.555 1.00 88.12 225 HIS A C 1
ATOM 1822 O O . HIS A 1 225 ? 0.454 3.028 -9.433 1.00 88.12 225 HIS A O 1
ATOM 1828 N N . SER A 1 226 ? -1.353 2.941 -10.749 1.00 91.25 226 SER A N 1
ATOM 1829 C CA . SER A 1 226 ? -2.339 2.857 -9.655 1.00 91.25 226 SER A CA 1
ATOM 1830 C C . SER A 1 226 ? -3.493 1.896 -9.985 1.00 91.25 226 SER A C 1
ATOM 1832 O O . SER A 1 226 ? -4.663 2.158 -9.675 1.00 91.25 226 SER A O 1
ATOM 1834 N N . ILE A 1 227 ? -3.197 0.809 -10.709 1.00 92.94 227 ILE A N 1
ATOM 1835 C CA . ILE A 1 227 ? -4.204 -0.170 -11.168 1.00 92.94 227 ILE A CA 1
ATOM 1836 C C . ILE A 1 227 ? -4.824 -0.974 -10.030 1.00 92.94 227 ILE A C 1
ATOM 1838 O O . ILE A 1 227 ? -5.953 -1.434 -10.179 1.00 92.94 227 ILE A O 1
ATOM 1842 N N . GLU A 1 228 ? -4.145 -1.084 -8.893 1.00 95.69 228 GLU A N 1
ATOM 1843 C CA . GLU A 1 228 ? -4.641 -1.667 -7.645 1.00 95.69 228 GLU A CA 1
ATOM 1844 C C . GLU A 1 228 ? -5.868 -0.936 -7.088 1.00 95.69 228 GLU A C 1
ATOM 1846 O O . GLU A 1 228 ? -6.662 -1.506 -6.340 1.00 95.69 228 GLU A O 1
ATOM 1851 N N . GLY A 1 229 ? -6.088 0.311 -7.516 1.00 93.00 229 GLY A N 1
ATOM 1852 C CA . GLY A 1 229 ? -7.292 1.067 -7.201 1.00 93.00 229 GLY A CA 1
ATOM 1853 C C . GLY A 1 229 ? -8.466 0.875 -8.184 1.00 93.00 229 GLY A C 1
ATOM 1854 O O . GLY A 1 229 ? -9.540 1.473 -8.016 1.00 93.00 229 GLY A O 1
ATOM 1855 N N . LEU A 1 230 ? -8.291 0.084 -9.248 1.00 91.19 230 LEU A N 1
ATOM 1856 C CA . LEU A 1 230 ? -9.261 -0.073 -10.334 1.00 91.19 230 LEU A CA 1
ATOM 1857 C C . LEU A 1 230 ? -9.903 -1.465 -10.329 1.00 91.19 230 LEU A C 1
ATOM 1859 O O . LEU A 1 230 ? -9.267 -2.475 -10.070 1.00 91.19 230 LEU A O 1
ATOM 1863 N N . ARG A 1 231 ? -11.192 -1.524 -10.685 1.00 87.06 231 ARG A N 1
ATOM 1864 C CA . ARG A 1 231 ? -11.957 -2.777 -10.827 1.00 87.06 231 ARG A CA 1
ATOM 1865 C C . ARG A 1 231 ? -12.337 -3.040 -12.283 1.00 87.06 231 ARG A C 1
ATOM 1867 O O . ARG A 1 231 ? -12.461 -2.095 -13.072 1.00 87.06 231 ARG A O 1
ATOM 1874 N N . GLY A 1 232 ? -12.592 -4.310 -12.613 1.00 87.56 232 GLY A N 1
ATOM 1875 C CA . GLY A 1 232 ? -13.098 -4.736 -13.925 1.00 87.56 232 GLY A CA 1
ATOM 1876 C C . GLY A 1 232 ? -12.093 -4.502 -15.053 1.00 87.56 232 GLY A C 1
ATOM 1877 O O . GLY A 1 232 ? -12.424 -3.869 -16.055 1.00 87.56 232 GLY A O 1
ATOM 1878 N N . LEU A 1 233 ? -10.848 -4.925 -14.838 1.00 91.62 233 LEU A N 1
ATOM 1879 C CA . LEU A 1 233 ? -9.754 -4.788 -15.795 1.00 91.62 233 LEU A CA 1
ATOM 1880 C C . LEU A 1 233 ? -9.669 -6.015 -16.717 1.00 91.62 233 LEU A C 1
ATOM 1882 O O . LEU A 1 233 ? -9.886 -7.145 -16.285 1.00 91.62 233 LEU A O 1
ATOM 1886 N N . ASP A 1 234 ? -9.317 -5.792 -17.983 1.00 93.44 234 ASP A N 1
ATOM 1887 C CA . ASP A 1 234 ? -8.950 -6.848 -18.930 1.00 93.44 234 ASP A CA 1
ATOM 1888 C C . ASP A 1 234 ? -7.451 -7.142 -18.804 1.00 93.44 234 ASP A C 1
ATOM 1890 O O . ASP A 1 234 ? -6.600 -6.536 -19.465 1.00 93.44 234 ASP A O 1
ATOM 1894 N N . TRP A 1 235 ? -7.132 -8.102 -17.940 1.00 94.25 235 TRP A N 1
ATOM 1895 C CA . TRP A 1 235 ? -5.760 -8.515 -17.656 1.00 94.25 235 TRP A CA 1
ATOM 1896 C C . TRP A 1 235 ? -5.009 -9.037 -18.879 1.00 94.25 235 TRP A C 1
ATOM 1898 O O . TRP A 1 235 ? -3.812 -8.791 -19.019 1.00 94.25 235 TRP A O 1
ATOM 1908 N N . LYS A 1 236 ? -5.702 -9.688 -19.821 1.00 93.38 236 LYS A N 1
ATOM 1909 C CA . LYS A 1 236 ? -5.079 -10.195 -21.051 1.00 93.38 236 LYS A CA 1
ATOM 1910 C C . LYS A 1 236 ? -4.555 -9.054 -21.920 1.00 93.38 236 LYS A C 1
ATOM 1912 O O . LYS A 1 236 ? -3.557 -9.217 -22.624 1.00 93.38 236 LYS A O 1
ATOM 1917 N N . ARG A 1 237 ? -5.237 -7.908 -21.912 1.00 93.62 237 ARG A N 1
ATOM 1918 C CA . ARG A 1 237 ? -4.773 -6.695 -22.592 1.00 93.62 237 ARG A CA 1
ATOM 1919 C C . ARG A 1 237 ? -3.721 -5.958 -21.772 1.00 93.62 237 ARG A C 1
ATOM 1921 O O . ARG A 1 237 ? -2.702 -5.585 -22.344 1.00 93.62 237 ARG A O 1
ATOM 1928 N N . LEU A 1 238 ? -3.925 -5.804 -20.462 1.00 93.12 238 LEU A N 1
ATOM 1929 C CA . LEU A 1 238 ? -2.981 -5.093 -19.591 1.00 93.12 238 LEU A CA 1
ATOM 1930 C C . LEU A 1 238 ? -1.599 -5.739 -19.545 1.00 93.12 238 LEU A C 1
ATOM 1932 O O . LEU A 1 238 ? -0.614 -5.016 -19.610 1.00 93.12 238 LEU A O 1
ATOM 1936 N N . LEU A 1 239 ? -1.499 -7.071 -19.520 1.00 94.81 239 LEU A N 1
ATOM 1937 C CA . LEU A 1 239 ? -0.204 -7.764 -19.531 1.00 94.81 239 LEU A CA 1
ATOM 1938 C C . LEU A 1 239 ? 0.640 -7.451 -20.778 1.00 94.81 239 LEU A C 1
ATOM 1940 O O . LEU A 1 239 ? 1.858 -7.567 -20.742 1.00 94.81 239 LEU A O 1
ATOM 1944 N N . LYS A 1 240 ? 0.030 -6.987 -21.878 1.00 94.00 240 LYS A N 1
ATOM 1945 C CA . LYS A 1 240 ? 0.775 -6.521 -23.062 1.00 94.00 240 LYS A CA 1
ATOM 1946 C C . LYS A 1 240 ? 1.460 -5.168 -22.849 1.00 94.00 240 LYS A C 1
ATOM 1948 O O . LYS A 1 240 ? 2.289 -4.785 -23.668 1.00 94.00 240 LYS A O 1
ATOM 1953 N N . LEU A 1 241 ? 1.073 -4.438 -21.804 1.00 92.69 241 LEU A N 1
ATOM 1954 C CA . LEU A 1 241 ? 1.624 -3.140 -21.414 1.00 92.69 241 LEU A CA 1
ATOM 1955 C C . LEU A 1 241 ? 2.652 -3.262 -20.275 1.00 92.69 241 LEU A C 1
ATOM 1957 O O . LEU A 1 241 ? 3.196 -2.242 -19.854 1.00 92.69 241 LEU A O 1
ATOM 1961 N N . GLN A 1 242 ? 2.908 -4.479 -19.781 1.00 95.62 242 GLN A N 1
ATOM 1962 C CA . GLN A 1 242 ? 3.951 -4.765 -18.796 1.00 95.62 242 GLN A CA 1
ATOM 1963 C C . GLN A 1 242 ? 5.323 -4.358 -19.351 1.00 95.62 242 GLN A C 1
ATOM 1965 O O . GLN A 1 242 ? 5.623 -4.567 -20.532 1.00 95.62 242 GLN A O 1
ATOM 1970 N N . LEU A 1 243 ? 6.161 -3.774 -18.497 1.00 94.31 243 LEU A N 1
ATOM 1971 C CA . LEU A 1 243 ? 7.524 -3.408 -18.856 1.00 94.31 243 LEU A CA 1
ATOM 1972 C C . LEU A 1 243 ? 8.417 -4.649 -18.989 1.00 94.31 243 LEU A C 1
ATOM 1974 O O . LEU A 1 243 ? 8.083 -5.754 -18.560 1.00 94.31 243 LEU A O 1
ATOM 1978 N N . SER A 1 244 ? 9.582 -4.475 -19.615 1.00 94.44 244 SER A N 1
ATOM 1979 C CA . SER A 1 244 ? 10.521 -5.577 -19.858 1.00 94.44 244 SER A CA 1
ATOM 1980 C C . SER A 1 244 ? 11.073 -6.205 -18.578 1.00 94.44 244 SER A C 1
ATOM 1982 O O . SER A 1 244 ? 11.464 -7.368 -18.614 1.00 94.44 244 SER A O 1
ATOM 1984 N N . ASP A 1 245 ? 11.104 -5.445 -17.483 1.00 93.19 245 ASP A N 1
ATOM 1985 C CA . ASP A 1 245 ? 11.523 -5.892 -16.152 1.00 93.19 245 ASP A CA 1
ATOM 1986 C C . ASP A 1 245 ? 10.413 -6.617 -15.371 1.00 93.19 245 ASP A C 1
ATOM 1988 O O . ASP A 1 245 ? 10.662 -7.077 -14.266 1.00 93.19 245 ASP A O 1
ATOM 1992 N N . GLY A 1 246 ? 9.204 -6.734 -15.937 1.00 95.25 246 GLY A N 1
ATOM 1993 C CA . GLY A 1 246 ? 8.055 -7.391 -15.311 1.00 95.25 246 GLY A CA 1
ATOM 1994 C C . GLY A 1 246 ? 7.117 -6.461 -14.538 1.00 95.25 246 GLY A C 1
ATOM 1995 O O . GLY A 1 246 ? 6.039 -6.892 -14.118 1.00 95.25 246 GLY A O 1
ATOM 1996 N N . SER A 1 247 ? 7.470 -5.185 -14.392 1.00 95.50 247 SER A N 1
ATOM 1997 C CA . SER A 1 247 ? 6.669 -4.228 -13.632 1.00 95.50 247 SER A CA 1
ATOM 1998 C C . SER A 1 247 ? 5.529 -3.603 -14.440 1.00 95.50 247 SER A C 1
ATOM 2000 O O . SER A 1 247 ? 5.542 -3.536 -15.675 1.00 95.50 247 SER A O 1
ATOM 2002 N N . PHE A 1 248 ? 4.546 -3.069 -13.718 1.00 94.00 248 PHE A N 1
ATOM 2003 C CA . PHE A 1 248 ? 3.593 -2.092 -14.235 1.00 94.00 248 PHE A CA 1
ATOM 2004 C C . PHE A 1 248 ? 4.038 -0.685 -13.826 1.00 94.00 248 PHE A C 1
ATOM 2006 O O . PHE A 1 248 ? 3.889 -0.284 -12.675 1.00 94.00 248 PHE A O 1
ATOM 2013 N N . LEU A 1 249 ? 4.621 0.059 -14.776 1.00 90.38 249 LEU A N 1
ATOM 2014 C CA . LEU A 1 249 ? 5.171 1.411 -14.570 1.00 90.38 249 LEU A CA 1
ATOM 2015 C C . LEU A 1 249 ? 6.039 1.550 -13.306 1.00 90.38 249 LEU A C 1
ATOM 2017 O O . LEU A 1 249 ? 5.937 2.554 -12.597 1.00 90.38 249 LEU A O 1
ATOM 2021 N N . ASN A 1 250 ? 6.892 0.557 -13.035 1.00 90.75 250 ASN A N 1
ATOM 2022 C CA . ASN A 1 250 ? 7.788 0.523 -11.878 1.00 90.75 250 ASN A CA 1
ATOM 2023 C C . ASN A 1 250 ? 7.083 0.679 -10.512 1.00 90.75 250 ASN A C 1
ATOM 2025 O O . ASN A 1 250 ? 7.731 1.103 -9.564 1.00 90.75 250 ASN A O 1
ATOM 2029 N N . SER A 1 251 ? 5.778 0.389 -10.401 1.00 93.81 251 SER A N 1
ATOM 2030 C CA . SER A 1 251 ? 5.059 0.380 -9.116 1.00 93.81 251 SER A CA 1
ATOM 2031 C C . SER A 1 251 ? 4.948 -1.049 -8.580 1.00 93.81 251 SER A C 1
ATOM 2033 O O . SER A 1 251 ? 4.334 -1.896 -9.246 1.00 93.81 251 SER A O 1
ATOM 2035 N N . PRO A 1 252 ? 5.485 -1.358 -7.386 1.00 95.31 252 PRO A N 1
ATOM 2036 C CA . PRO A 1 252 ? 5.258 -2.646 -6.744 1.00 95.31 252 PRO A CA 1
ATOM 2037 C C . PRO A 1 252 ? 3.808 -2.879 -6.363 1.00 95.31 252 PRO A C 1
ATOM 2039 O O . PRO A 1 252 ? 3.354 -4.002 -6.551 1.00 95.31 252 PRO A O 1
ATOM 2042 N N . ALA A 1 253 ? 3.067 -1.878 -5.874 1.00 96.81 253 ALA A N 1
ATOM 2043 C CA . ALA A 1 253 ? 1.646 -2.050 -5.568 1.00 96.81 253 ALA A CA 1
ATOM 2044 C C . ALA A 1 253 ? 0.849 -2.487 -6.809 1.00 96.81 253 ALA A C 1
ATOM 2046 O O . ALA A 1 253 ? 0.174 -3.521 -6.790 1.00 96.81 253 ALA A O 1
ATOM 2047 N N . ALA A 1 254 ? 1.019 -1.781 -7.930 1.00 96.38 254 ALA A N 1
ATOM 2048 C CA . ALA A 1 254 ? 0.398 -2.130 -9.204 1.00 96.38 254 ALA A CA 1
ATOM 2049 C C . ALA A 1 254 ? 0.829 -3.520 -9.697 1.00 96.38 254 ALA A C 1
ATOM 2051 O O . ALA A 1 254 ? 0.003 -4.330 -10.125 1.00 96.38 254 ALA A O 1
ATOM 2052 N N . THR A 1 255 ? 2.129 -3.816 -9.616 1.00 97.44 255 THR A N 1
ATOM 2053 C CA . THR A 1 255 ? 2.699 -5.097 -10.062 1.00 97.44 255 THR A CA 1
ATOM 2054 C C . THR A 1 255 ? 2.234 -6.261 -9.185 1.00 97.44 255 THR A C 1
ATOM 2056 O O . THR A 1 255 ? 1.931 -7.337 -9.695 1.00 97.44 255 THR A O 1
ATOM 2059 N N . THR A 1 256 ? 2.092 -6.033 -7.882 1.00 97.44 256 THR A N 1
ATOM 2060 C CA . THR A 1 256 ? 1.527 -6.986 -6.923 1.00 97.44 256 THR A CA 1
ATOM 2061 C C . THR A 1 256 ? 0.073 -7.271 -7.244 1.00 97.44 256 THR A C 1
ATOM 2063 O O . THR A 1 256 ? -0.322 -8.432 -7.340 1.00 97.44 256 THR A O 1
ATOM 2066 N N . TYR A 1 257 ? -0.721 -6.229 -7.486 1.00 97.19 257 TYR A N 1
ATOM 2067 C CA . TYR A 1 257 ? -2.111 -6.416 -7.865 1.00 97.19 257 TYR A CA 1
ATOM 2068 C C . TYR A 1 257 ? -2.237 -7.210 -9.172 1.00 97.19 257 TYR A C 1
ATOM 2070 O O . TYR A 1 257 ? -3.026 -8.150 -9.244 1.00 97.19 257 TYR A O 1
ATOM 2078 N N . ALA A 1 258 ? -1.404 -6.920 -10.175 1.00 96.94 258 ALA A N 1
ATOM 2079 C CA . ALA A 1 258 ? -1.354 -7.711 -11.402 1.00 96.94 258 ALA A CA 1
ATOM 2080 C C . ALA A 1 258 ? -0.969 -9.177 -11.145 1.00 96.94 258 ALA A C 1
ATOM 2082 O O . ALA A 1 258 ? -1.624 -10.079 -11.674 1.00 96.94 258 ALA A O 1
ATOM 2083 N N . LEU A 1 259 ? 0.036 -9.433 -10.300 1.00 96.94 259 LEU A N 1
ATOM 2084 C CA . LEU A 1 259 ? 0.433 -10.784 -9.903 1.00 96.94 259 LEU A CA 1
ATOM 2085 C C . LEU A 1 259 ? -0.736 -11.541 -9.263 1.00 96.94 259 LEU A C 1
ATOM 2087 O O . LEU A 1 259 ? -1.059 -12.640 -9.704 1.00 96.94 259 LEU A O 1
ATOM 2091 N N . MET A 1 260 ? -1.416 -10.943 -8.282 1.00 95.19 260 MET A N 1
ATOM 2092 C CA . MET A 1 260 ? -2.541 -11.572 -7.576 1.00 95.19 260 MET A CA 1
ATOM 2093 C C . MET A 1 260 ? -3.695 -11.951 -8.512 1.00 95.19 260 MET A C 1
ATOM 2095 O O . MET A 1 260 ? -4.427 -12.901 -8.246 1.00 95.19 260 MET A O 1
ATOM 2099 N N . GLN A 1 261 ? -3.871 -11.211 -9.606 1.00 95.50 261 GLN A N 1
ATOM 2100 C CA . GLN A 1 261 ? -4.973 -11.410 -10.547 1.00 95.50 261 GLN A CA 1
ATOM 2101 C C . GLN A 1 261 ? -4.626 -12.367 -11.693 1.00 95.50 261 GLN A C 1
ATOM 2103 O O . GLN A 1 261 ? -5.528 -12.899 -12.341 1.00 95.50 261 GLN A O 1
ATOM 2108 N N . THR A 1 262 ? -3.338 -12.578 -11.974 1.00 95.56 262 THR A N 1
ATOM 2109 C CA . THR A 1 262 ? -2.889 -13.275 -13.193 1.00 95.56 262 THR A CA 1
ATOM 2110 C C . THR A 1 262 ? -1.925 -14.431 -12.949 1.00 95.56 262 THR A C 1
ATOM 2112 O O . THR A 1 262 ? -1.814 -15.307 -13.805 1.00 95.56 262 THR A O 1
ATOM 2115 N N . GLY A 1 263 ? -1.223 -14.445 -11.814 1.00 94.88 263 GLY A N 1
ATOM 2116 C CA . GLY A 1 263 ? -0.114 -15.362 -11.554 1.00 94.88 263 GLY A CA 1
ATOM 2117 C C . GLY A 1 263 ? 1.093 -15.143 -12.475 1.00 94.88 263 GLY A C 1
ATOM 2118 O O . GLY A 1 263 ? 1.868 -16.078 -12.686 1.00 94.88 263 GLY A O 1
ATOM 2119 N N . ASP A 1 264 ? 1.236 -13.957 -13.082 1.00 96.38 264 ASP A N 1
ATOM 2120 C CA . ASP A 1 264 ? 2.315 -13.678 -14.031 1.00 96.38 264 ASP A CA 1
ATOM 2121 C C . ASP A 1 264 ? 3.704 -13.782 -13.379 1.00 96.38 264 ASP A C 1
ATOM 2123 O O . ASP A 1 264 ? 4.013 -13.127 -12.383 1.00 96.38 264 ASP A O 1
ATOM 2127 N N . LYS A 1 265 ? 4.574 -14.601 -13.976 1.00 96.19 265 LYS A N 1
ATOM 2128 C CA . LYS A 1 265 ? 5.898 -14.895 -13.415 1.00 96.19 265 LYS A CA 1
ATOM 2129 C C . LYS A 1 265 ? 6.844 -13.702 -13.455 1.00 96.19 265 LYS A C 1
ATOM 2131 O O . LYS A 1 265 ? 7.664 -13.580 -12.554 1.00 96.19 265 LYS A O 1
ATOM 2136 N N . LYS A 1 266 ? 6.728 -12.816 -14.448 1.00 97.31 266 LYS A N 1
ATOM 2137 C CA . LYS A 1 266 ? 7.598 -11.637 -14.527 1.00 97.31 266 LYS A CA 1
ATOM 2138 C C . LYS A 1 266 ? 7.238 -10.616 -13.456 1.00 97.31 266 LYS A C 1
ATOM 2140 O O . LYS A 1 266 ? 8.134 -9.998 -12.894 1.00 97.31 266 LYS A O 1
ATOM 2145 N N . CYS A 1 267 ? 5.950 -10.479 -13.126 1.00 97.38 267 CYS A N 1
ATOM 2146 C CA . CYS A 1 267 ? 5.542 -9.698 -11.959 1.00 97.38 267 CYS A CA 1
ATOM 2147 C C . CYS A 1 267 ? 6.182 -10.248 -10.678 1.00 97.38 267 CYS A C 1
ATOM 2149 O O . CYS A 1 267 ? 6.711 -9.472 -9.890 1.00 97.38 267 CYS A O 1
ATOM 2151 N N . LEU A 1 268 ? 6.180 -11.572 -10.483 1.00 96.62 268 LEU A N 1
ATOM 2152 C CA . LEU A 1 268 ? 6.837 -12.185 -9.326 1.00 96.62 268 LEU A CA 1
ATOM 2153 C C . LEU A 1 268 ? 8.351 -11.927 -9.317 1.00 96.62 268 LEU A C 1
ATOM 2155 O O . LEU A 1 268 ? 8.875 -11.489 -8.301 1.00 96.62 268 LEU A O 1
ATOM 2159 N N . GLU A 1 269 ? 9.037 -12.148 -10.440 1.00 96.38 269 GLU A N 1
ATOM 2160 C CA . GLU A 1 269 ? 10.485 -11.919 -10.574 1.00 96.38 269 GLU A CA 1
ATOM 2161 C C . GLU A 1 269 ? 10.875 -10.466 -10.250 1.00 96.38 269 GLU A C 1
ATOM 2163 O O . GLU A 1 269 ? 11.866 -10.230 -9.555 1.00 96.38 269 GLU A O 1
ATOM 2168 N N . PHE A 1 270 ? 10.074 -9.491 -10.695 1.00 95.88 270 PHE A N 1
ATOM 2169 C CA . PHE A 1 270 ? 10.254 -8.082 -10.341 1.00 95.88 270 PHE A CA 1
ATOM 2170 C C . PHE A 1 270 ? 10.161 -7.857 -8.824 1.00 95.88 270 PHE A C 1
ATOM 2172 O O . PHE A 1 270 ? 11.039 -7.226 -8.231 1.00 95.88 270 PHE A O 1
ATOM 2179 N N . LEU A 1 271 ? 9.114 -8.392 -8.186 1.00 95.88 271 LEU A N 1
ATOM 2180 C CA . LEU A 1 271 ? 8.870 -8.217 -6.752 1.00 95.88 271 LEU A CA 1
ATOM 2181 C C . LEU A 1 271 ? 9.936 -8.910 -5.893 1.00 95.88 271 LEU A C 1
ATOM 2183 O O . LEU A 1 271 ? 10.425 -8.300 -4.943 1.00 95.88 271 LEU A O 1
ATOM 2187 N N . ASP A 1 272 ? 10.362 -10.124 -6.260 1.00 94.81 272 ASP A N 1
ATOM 2188 C CA . ASP A 1 272 ? 11.494 -10.827 -5.638 1.00 94.81 272 ASP A CA 1
ATOM 2189 C C . ASP A 1 272 ? 12.758 -9.950 -5.647 1.00 94.81 272 ASP A C 1
ATOM 2191 O O . ASP A 1 272 ? 13.458 -9.836 -4.633 1.00 94.81 272 ASP A O 1
ATOM 2195 N N . GLY A 1 273 ? 13.033 -9.289 -6.778 1.00 92.31 273 GLY A N 1
ATOM 2196 C CA . GLY A 1 273 ? 14.157 -8.368 -6.931 1.00 92.31 273 GLY A CA 1
ATOM 2197 C C . GLY A 1 273 ? 14.067 -7.151 -6.006 1.00 92.31 273 GLY A C 1
ATOM 2198 O O . GLY A 1 273 ? 15.048 -6.814 -5.337 1.00 92.31 273 GLY A O 1
ATOM 2199 N N . ILE A 1 274 ? 12.891 -6.521 -5.920 1.00 90.69 274 ILE A N 1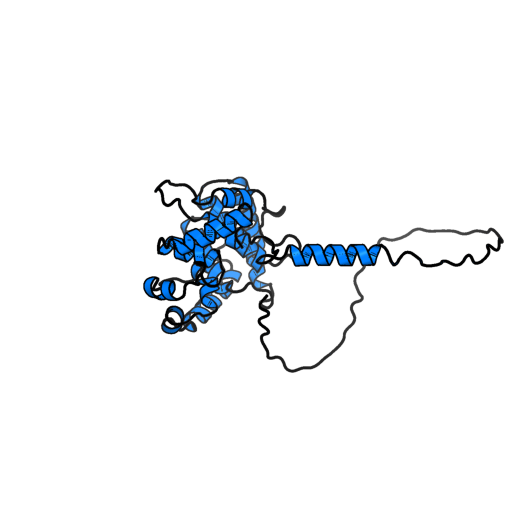
ATOM 2200 C CA . ILE A 1 274 ? 12.642 -5.370 -5.036 1.00 90.69 274 ILE A CA 1
ATOM 2201 C C . ILE A 1 274 ? 12.801 -5.767 -3.564 1.00 90.69 274 ILE A C 1
ATOM 2203 O O . ILE A 1 274 ? 13.599 -5.158 -2.850 1.00 90.69 274 ILE A O 1
ATOM 2207 N N . VAL A 1 275 ? 12.122 -6.827 -3.121 1.00 91.81 275 VAL A N 1
ATOM 2208 C CA . VAL A 1 275 ? 12.155 -7.281 -1.721 1.00 91.81 275 VAL A CA 1
ATOM 2209 C C . VAL A 1 275 ? 13.574 -7.651 -1.287 1.00 91.81 275 VAL A C 1
ATOM 2211 O O . VAL A 1 275 ? 13.992 -7.309 -0.177 1.00 91.81 275 VAL A O 1
ATOM 2214 N N . SER A 1 276 ? 14.338 -8.309 -2.165 1.00 89.31 276 SER A N 1
ATOM 2215 C CA . SER A 1 276 ? 15.736 -8.668 -1.899 1.00 89.31 276 SER A CA 1
ATOM 2216 C C . SER A 1 276 ? 16.628 -7.435 -1.759 1.00 89.31 276 SER A C 1
ATOM 2218 O O . SER A 1 276 ? 17.484 -7.386 -0.875 1.00 89.31 276 SER A O 1
ATOM 2220 N N . LYS A 1 277 ? 16.421 -6.426 -2.611 1.00 85.81 277 LYS A N 1
ATOM 2221 C CA . LYS A 1 277 ? 17.221 -5.197 -2.639 1.00 85.81 277 LYS A CA 1
ATOM 2222 C C . LYS A 1 277 ? 16.968 -4.291 -1.434 1.00 85.81 277 LYS A C 1
ATOM 2224 O O . LYS A 1 277 ? 17.907 -3.676 -0.943 1.00 85.81 277 LYS A O 1
ATOM 2229 N N . PHE A 1 278 ? 15.726 -4.218 -0.957 1.00 83.88 278 PHE A N 1
ATOM 2230 C CA . PHE A 1 278 ? 15.319 -3.327 0.137 1.00 83.88 278 PHE A CA 1
ATOM 2231 C C . PHE A 1 278 ? 15.080 -4.060 1.464 1.00 83.88 278 PHE A C 1
ATOM 2233 O O . PHE A 1 278 ? 14.410 -3.536 2.352 1.00 83.88 278 PHE A O 1
ATOM 2240 N N . HIS A 1 279 ? 15.635 -5.268 1.615 1.00 85.44 279 HIS A N 1
ATOM 2241 C CA . HIS A 1 279 ? 15.608 -6.046 2.859 1.00 85.44 279 HIS A CA 1
ATOM 2242 C C . HIS A 1 279 ? 14.199 -6.209 3.461 1.00 85.44 279 HIS A C 1
ATOM 2244 O O . HIS A 1 279 ? 14.009 -6.059 4.666 1.00 85.44 279 HIS A O 1
ATOM 2250 N N . GLY A 1 280 ? 13.207 -6.503 2.618 1.00 77.12 280 GLY A N 1
ATOM 2251 C CA . GLY A 1 280 ? 11.803 -6.608 3.028 1.00 77.12 280 GLY A CA 1
ATOM 2252 C C . GLY A 1 280 ? 10.946 -5.390 2.681 1.00 77.12 280 GLY A C 1
ATOM 2253 O O . GLY A 1 280 ? 9.733 -5.527 2.628 1.00 77.12 280 GLY A O 1
ATOM 2254 N N . GLY A 1 281 ? 11.529 -4.226 2.387 1.00 73.81 281 GLY A N 1
ATOM 2255 C CA . GLY A 1 281 ? 10.774 -3.075 1.885 1.00 73.81 281 GLY A CA 1
ATOM 2256 C C . GLY A 1 281 ? 10.327 -3.237 0.423 1.00 73.81 281 GLY A C 1
ATOM 2257 O O . GLY A 1 281 ? 11.034 -3.823 -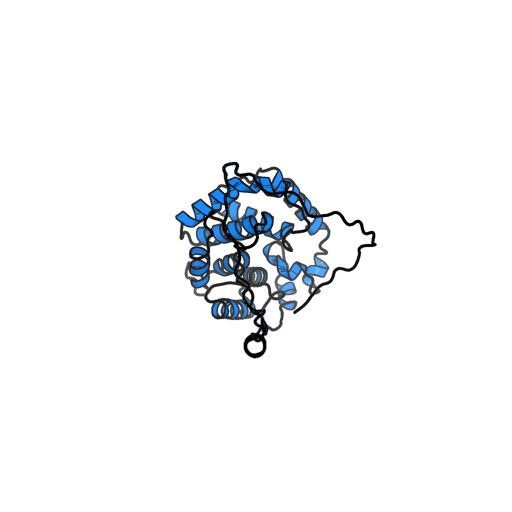0.395 1.00 73.81 281 GLY A O 1
ATOM 2258 N N . GLY A 1 282 ? 9.161 -2.689 0.084 1.00 61.06 282 GLY A N 1
ATOM 2259 C CA . GLY A 1 282 ? 8.698 -2.433 -1.282 1.00 61.06 282 GLY A CA 1
ATOM 2260 C C . GLY A 1 282 ? 8.976 -0.982 -1.691 1.00 61.06 282 GLY A C 1
ATOM 2261 O O . GLY A 1 282 ? 8.839 -0.071 -0.870 1.00 61.06 282 GLY A O 1
ATOM 2262 N N . LYS A 1 283 ? 9.385 -0.762 -2.945 1.00 64.62 283 LYS A N 1
ATOM 2263 C CA . LYS A 1 283 ? 9.629 0.567 -3.528 1.00 64.62 283 LYS A CA 1
ATOM 2264 C C . LYS A 1 283 ? 9.083 0.666 -4.938 1.00 64.62 283 LYS A C 1
ATOM 2266 O O . LYS A 1 283 ? 9.537 -0.154 -5.766 1.00 64.62 283 LYS A O 1
#

Mean predicted aligned error: 12.28 Å

Foldseek 3Di:
DDDDDDDDDDDDDDDDDDDDDDDDDDDDDDDDDDDDDDDDDDDDPPPDPPDPVVVVVVVVVVVVVVPDDVDDDDFQLLLLLLQLPDACPVPDRHRPQVQSLVVLLVQQDPQLWHADPVDDDLLRRLNSLLSSLLSCLSSVHDVVSNVSSQVSQQVCVLCLQVDDPVPHDPCSLQRVVLSVVSCVVSVHDHPPVRPSVVVSPVVNVVVVVVPPLVCVLAEQDPCLLVCSSDPDHDLVSVQVCADPQQDRVLRSSSLSSSCVVPVDVSSVSNSVVQCVVNSSGHD

Nearest PDB structures (foldseek):
  4lix-assembly1_A  TM=9.656E-01  e=8.621E-23  Arabidopsis thaliana
  3pya-assembly1_A  TM=9.783E-01  e=2.451E-22  Arabidopsis thaliana
  3pyb-assembly3_C  TM=9.788E-01  e=1.678E-20  Arabidopsis thaliana
  3pyb-assembly2_B  TM=9.794E-01  e=4.337E-20  Arabidopsis thaliana
  9b99-assembly1_A  TM=9.739E-01  e=3.945E-20  Grindelia hirsutula

Sequence (283 aa):
MQILICANAPPRLALLDRRRWSPAWDRRRPDHHTGMHARRPRGNQNILDEPRDMEEMVNTIRVMLRSMGDGEISASAYDTAWVALVKNHNGSDSPQFPSTIDWISHNQLLDGSWGDDLYFLIHDRLLNTLACVIALMEWKVHGDKCEKGLSFIRENIYRLAQEEEAWMPVGFEITFPSLLEMAKDLALDIPYDDPALQKIYAQRELKLKKIPREILHSVPTSLLHSIEGLRGLDWKRLLKLQLSDGSFLNSPAATTYALMQTGDKKCLEFLDGIVSKFHGGGK

pLDDT: mean 81.01, std 23.53, range [24.7, 98.81]

Radius of gyration: 25.84 Å; Cα contacts (8 Å, |Δi|>4): 319; chains: 1; bounding box: 67×72×63 Å